Protein AF-A0A7S1GRY5-F1 (afdb_monomer_lite)

Structure (mmCIF, N/CA/C/O backbone):
data_AF-A0A7S1GRY5-F1
#
_entry.id   AF-A0A7S1GRY5-F1
#
loop_
_atom_site.group_PDB
_atom_site.id
_atom_site.type_symbol
_atom_site.label_atom_id
_atom_site.label_alt_id
_atom_site.label_comp_id
_atom_site.label_asym_id
_atom_site.label_entity_id
_atom_site.label_seq_id
_atom_site.pdbx_PDB_ins_code
_atom_site.Cartn_x
_atom_site.Cartn_y
_atom_site.Cartn_z
_atom_site.occupancy
_atom_site.B_iso_or_equiv
_atom_site.auth_seq_id
_atom_site.auth_comp_id
_atom_site.auth_asym_id
_atom_site.auth_atom_id
_atom_site.pdbx_PDB_model_num
ATOM 1 N N . SER A 1 1 ? 25.796 52.798 -13.031 1.00 42.84 1 SER A N 1
ATOM 2 C CA . SER A 1 1 ? 26.487 52.268 -14.222 1.00 42.84 1 SER A CA 1
ATOM 3 C C . SER A 1 1 ? 26.411 50.750 -14.213 1.00 42.84 1 SER A C 1
ATOM 5 O O . SER A 1 1 ? 27.292 50.101 -13.672 1.00 42.84 1 SER A O 1
ATOM 7 N N . CYS A 1 2 ? 25.329 50.179 -14.742 1.00 41.53 2 CYS A N 1
ATOM 8 C CA . CYS A 1 2 ? 25.109 48.732 -14.798 1.00 41.53 2 CYS A CA 1
ATOM 9 C C . CYS A 1 2 ? 24.820 48.379 -16.259 1.00 41.53 2 CYS A C 1
ATOM 11 O O . CYS A 1 2 ? 23.819 48.828 -16.813 1.00 41.53 2 CYS A O 1
ATOM 13 N N . HIS A 1 3 ? 25.750 47.671 -16.900 1.00 44.81 3 HIS A N 1
ATOM 14 C CA . HIS A 1 3 ? 25.631 47.238 -18.290 1.00 44.81 3 HIS A CA 1
ATOM 15 C C . HIS A 1 3 ? 24.662 46.054 -18.368 1.00 44.81 3 HIS A C 1
ATOM 17 O O . HIS A 1 3 ? 24.883 45.026 -17.731 1.00 44.81 3 HIS A O 1
ATOM 23 N N . SER A 1 4 ? 23.591 46.205 -19.146 1.00 46.09 4 SER A N 1
ATOM 24 C CA . SER A 1 4 ? 22.715 45.094 -19.528 1.00 46.09 4 SER A CA 1
ATOM 25 C C . SER A 1 4 ? 23.397 44.263 -20.622 1.00 46.09 4 SER A C 1
ATOM 27 O O . SER A 1 4 ? 23.946 44.855 -21.554 1.00 46.09 4 SER A O 1
ATOM 29 N N . PRO A 1 5 ? 23.384 42.920 -20.558 1.00 62.06 5 PRO A N 1
ATOM 30 C CA . PRO A 1 5 ? 23.915 42.102 -21.635 1.00 62.06 5 PRO A CA 1
ATOM 31 C C . PRO A 1 5 ? 22.929 42.087 -22.808 1.00 62.06 5 PRO A C 1
ATOM 33 O O . PRO A 1 5 ? 21.738 41.819 -22.647 1.00 62.06 5 PRO A O 1
ATOM 36 N N . ASN A 1 6 ? 23.454 42.383 -23.995 1.00 50.81 6 ASN A N 1
ATOM 37 C CA . ASN A 1 6 ? 22.739 42.331 -25.263 1.00 50.81 6 ASN A CA 1
ATOM 38 C C . ASN A 1 6 ? 22.128 40.939 -25.487 1.00 50.81 6 ASN A C 1
ATOM 40 O O . ASN A 1 6 ? 22.844 39.950 -25.657 1.00 50.81 6 ASN A O 1
ATOM 44 N N . PHE A 1 7 ? 20.797 40.877 -25.532 1.00 47.28 7 PHE A N 1
ATOM 45 C CA . PHE A 1 7 ? 20.062 39.738 -26.068 1.00 47.28 7 PHE A CA 1
ATOM 46 C C . PHE A 1 7 ? 20.340 39.655 -27.574 1.00 47.28 7 PHE A C 1
ATOM 48 O O . PHE A 1 7 ? 19.809 40.432 -28.365 1.00 47.28 7 PHE A O 1
ATOM 55 N N . PHE A 1 8 ? 21.200 38.717 -27.968 1.00 51.50 8 PHE A N 1
ATOM 56 C CA . PHE A 1 8 ? 21.401 38.351 -29.366 1.00 51.50 8 PHE A CA 1
ATOM 57 C C . PHE A 1 8 ? 20.095 37.768 -29.920 1.00 51.50 8 PHE A C 1
ATOM 59 O O . PHE A 1 8 ? 19.702 36.645 -29.600 1.00 51.50 8 PHE A O 1
ATOM 66 N N . VAL A 1 9 ? 19.419 38.546 -30.761 1.00 50.69 9 VAL A N 1
ATOM 67 C CA . VAL A 1 9 ? 18.293 38.094 -31.576 1.00 50.69 9 VAL A CA 1
ATOM 68 C C . VAL A 1 9 ? 18.854 37.174 -32.663 1.00 50.69 9 VAL A C 1
ATOM 70 O O . VAL A 1 9 ? 19.233 37.622 -33.740 1.00 50.69 9 VAL A O 1
ATOM 73 N N . PHE A 1 10 ? 18.921 35.868 -32.388 1.00 47.72 10 PHE A N 1
ATOM 74 C CA . PHE A 1 10 ? 19.104 34.837 -33.418 1.00 47.72 10 PHE A CA 1
ATOM 75 C C . PHE A 1 10 ? 17.790 34.669 -34.194 1.00 47.72 10 PHE A C 1
ATOM 77 O O . PHE A 1 10 ? 17.052 33.695 -34.054 1.00 47.72 10 PHE A O 1
ATOM 84 N N . GLY A 1 11 ? 17.461 35.694 -34.977 1.00 51.28 11 GLY A N 1
ATOM 85 C CA . GLY A 1 11 ? 16.330 35.703 -35.885 1.00 51.28 11 GLY A CA 1
ATOM 86 C C . GLY A 1 11 ? 16.705 35.103 -37.237 1.00 51.28 11 GLY A C 1
ATOM 87 O O . GLY A 1 11 ? 17.528 35.648 -37.960 1.00 51.28 11 GLY A O 1
ATOM 88 N N . SER A 1 12 ? 15.991 34.040 -37.604 1.00 57.03 12 SER A N 1
ATOM 89 C CA . SER A 1 12 ? 15.532 33.815 -38.980 1.00 57.03 12 SER A CA 1
ATOM 90 C C . SER A 1 12 ? 16.556 33.381 -40.042 1.00 57.03 12 SER A C 1
ATOM 92 O O . SER A 1 12 ? 16.646 33.989 -41.103 1.00 57.03 12 SER A O 1
ATOM 94 N N . TRP A 1 13 ? 17.259 32.263 -39.821 1.00 50.59 13 TRP A N 1
ATOM 95 C CA . TRP A 1 13 ? 17.987 31.563 -40.900 1.00 50.59 13 TRP A CA 1
ATOM 96 C C . TRP A 1 13 ? 17.771 30.040 -40.911 1.00 50.59 13 TRP A C 1
ATOM 98 O O . TRP A 1 13 ? 18.677 29.248 -41.152 1.00 50.59 13 TRP A O 1
ATOM 108 N N . LEU A 1 14 ? 16.534 29.601 -40.668 1.00 54.75 14 LEU A N 1
ATOM 109 C CA . LEU A 1 14 ? 16.103 28.249 -41.026 1.00 54.75 14 LEU A CA 1
ATOM 110 C C . LEU A 1 14 ? 15.054 28.365 -42.127 1.00 54.75 14 LEU A C 1
ATOM 112 O O . LEU A 1 14 ? 13.870 28.559 -41.865 1.00 54.75 14 LEU A O 1
ATOM 116 N N . SER A 1 15 ? 15.512 28.261 -43.375 1.00 62.50 15 SER A N 1
ATOM 117 C CA . SER A 1 15 ? 14.637 28.072 -44.529 1.00 62.50 15 SER A CA 1
ATOM 118 C C . SER A 1 15 ? 13.692 26.886 -44.274 1.00 62.50 15 SER A C 1
ATOM 120 O O . SER A 1 15 ? 14.073 25.889 -43.650 1.00 62.50 15 SER A O 1
ATOM 122 N N . GLY A 1 16 ? 12.445 26.969 -44.754 1.00 62.16 16 GLY A N 1
ATOM 123 C CA . GLY A 1 16 ? 11.404 25.956 -44.504 1.00 62.16 16 GLY A CA 1
ATOM 124 C C . GLY A 1 16 ? 11.794 24.520 -44.894 1.00 62.16 16 GLY A C 1
ATOM 125 O O . GLY A 1 16 ? 11.216 23.557 -44.388 1.00 62.16 16 GLY A O 1
ATOM 126 N N . HIS A 1 17 ? 12.828 24.359 -45.724 1.00 68.62 17 HIS A N 1
ATOM 127 C CA . HIS A 1 17 ? 13.381 23.065 -46.107 1.00 68.62 17 HIS A CA 1
ATOM 128 C C . HIS A 1 17 ? 14.010 22.303 -44.923 1.00 68.62 17 HIS A C 1
ATOM 130 O O . HIS A 1 17 ? 13.831 21.089 -44.809 1.00 68.62 17 HIS A O 1
ATOM 136 N N . ASN A 1 18 ? 14.663 23.001 -43.987 1.00 71.38 18 ASN A N 1
ATOM 137 C CA . ASN A 1 18 ? 15.261 22.376 -42.800 1.00 71.38 18 ASN A CA 1
ATOM 138 C C . ASN A 1 18 ? 14.203 21.912 -41.788 1.00 71.38 18 ASN A C 1
ATOM 140 O O . ASN A 1 18 ? 14.387 20.901 -41.108 1.00 71.38 18 ASN A O 1
ATOM 144 N N . LEU A 1 19 ? 13.049 22.586 -41.735 1.00 76.25 19 LEU A N 1
ATOM 145 C CA . LEU A 1 19 ? 11.955 22.208 -40.839 1.00 76.25 19 LEU A CA 1
ATOM 146 C C . LEU A 1 19 ? 11.313 20.872 -41.244 1.00 76.25 19 LEU A C 1
ATOM 148 O O . LEU A 1 19 ? 10.966 20.059 -40.387 1.00 76.25 19 LEU A O 1
ATOM 152 N N . ASN A 1 20 ? 11.184 20.618 -42.549 1.00 77.06 20 ASN A N 1
ATOM 153 C CA . ASN A 1 20 ? 10.639 19.361 -43.065 1.00 77.06 20 ASN A CA 1
ATOM 154 C C . ASN A 1 20 ? 11.579 18.176 -42.810 1.00 77.06 20 ASN A C 1
ATOM 156 O O . ASN A 1 20 ? 11.107 17.083 -42.491 1.00 77.06 20 ASN A O 1
ATOM 160 N N . ILE A 1 21 ? 12.895 18.393 -42.892 1.00 79.81 21 ILE A N 1
ATOM 161 C CA . ILE A 1 21 ? 13.902 17.373 -42.567 1.00 79.81 21 ILE A CA 1
ATOM 162 C C . ILE A 1 21 ? 13.831 17.021 -41.076 1.00 79.81 21 ILE A C 1
ATOM 164 O O . ILE A 1 21 ? 13.734 15.844 -40.731 1.00 79.81 21 ILE A O 1
ATOM 168 N N . LEU A 1 22 ? 13.768 18.025 -40.194 1.00 75.94 22 LEU A N 1
ATOM 169 C CA . LEU A 1 22 ? 13.628 17.804 -38.751 1.00 75.94 22 LEU A CA 1
ATOM 170 C C . LEU A 1 22 ? 12.316 17.091 -38.395 1.00 75.94 22 LEU A C 1
ATOM 172 O O . LEU A 1 22 ? 12.331 16.140 -37.617 1.00 75.94 22 LEU A O 1
ATOM 176 N N . ARG A 1 23 ? 11.185 17.475 -39.003 1.00 76.88 23 ARG A N 1
ATOM 177 C CA . ARG A 1 23 ? 9.895 16.788 -38.796 1.00 76.88 23 ARG A CA 1
ATOM 178 C C . ARG A 1 23 ? 9.944 15.320 -39.218 1.00 76.88 23 ARG A C 1
ATOM 180 O O . ARG A 1 23 ? 9.439 14.465 -38.491 1.00 76.88 23 ARG A O 1
ATOM 187 N N . LYS A 1 24 ? 10.575 15.013 -40.357 1.00 85.12 24 LYS A N 1
ATOM 188 C CA . LYS A 1 24 ? 10.773 13.626 -40.805 1.00 85.12 24 LYS A CA 1
ATOM 189 C C . LYS A 1 24 ? 11.660 12.852 -39.829 1.00 85.12 24 LYS A C 1
ATOM 191 O O . LYS A 1 24 ? 11.271 11.764 -39.417 1.00 85.12 24 LYS A O 1
ATOM 196 N N . ALA A 1 25 ? 12.786 13.420 -39.397 1.00 83.81 25 ALA A N 1
ATOM 197 C CA . ALA A 1 25 ? 13.690 12.776 -38.442 1.00 83.81 25 ALA A CA 1
ATOM 198 C C . ALA A 1 25 ? 13.000 12.467 -37.100 1.00 83.81 25 ALA A C 1
ATOM 200 O O . ALA A 1 25 ? 13.088 11.345 -36.604 1.00 83.81 25 ALA A O 1
ATOM 201 N N . VAL A 1 26 ? 12.234 13.418 -36.556 1.00 82.75 26 VAL A N 1
ATOM 202 C CA . VAL A 1 26 ? 11.445 13.218 -35.328 1.00 82.75 26 VAL A CA 1
ATOM 203 C C . VAL A 1 26 ? 10.383 12.130 -35.522 1.00 82.75 26 VAL A C 1
ATOM 205 O O . VAL A 1 26 ? 10.218 11.276 -34.653 1.00 82.75 26 VAL A O 1
ATOM 208 N N . SER A 1 27 ? 9.702 12.098 -36.673 1.00 85.50 27 SER A N 1
ATOM 209 C CA . SER A 1 27 ? 8.733 11.040 -36.991 1.00 85.50 27 SER A CA 1
ATOM 210 C C . SER A 1 27 ? 9.385 9.655 -37.067 1.00 85.50 27 SER A C 1
ATOM 212 O O . SER A 1 27 ? 8.840 8.691 -36.530 1.00 85.50 27 SER A O 1
ATOM 214 N N . HIS A 1 28 ? 10.563 9.546 -37.686 1.00 86.50 28 HIS A N 1
ATOM 215 C CA . HIS A 1 28 ? 11.311 8.289 -37.759 1.00 86.50 28 HIS A CA 1
ATOM 216 C C . HIS A 1 28 ? 11.776 7.815 -36.380 1.00 86.50 28 HIS A C 1
ATOM 218 O O . HIS A 1 28 ? 11.589 6.643 -36.059 1.00 86.50 28 HIS A O 1
ATOM 224 N N . LEU A 1 29 ? 12.296 8.717 -35.543 1.00 82.38 29 LEU A N 1
ATOM 225 C CA . LEU A 1 29 ? 12.679 8.397 -34.164 1.00 82.3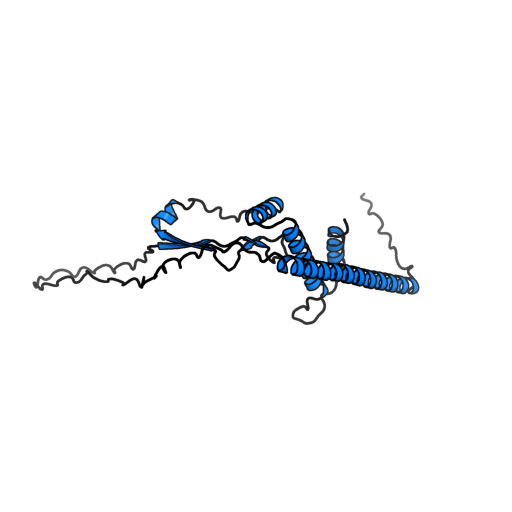8 29 LEU A CA 1
ATOM 226 C C . LEU A 1 29 ? 11.480 7.925 -33.334 1.00 82.38 29 LEU A C 1
ATOM 228 O O . LEU A 1 29 ? 11.593 6.951 -32.595 1.00 82.38 29 LEU A O 1
ATOM 232 N N . HIS A 1 30 ? 10.316 8.557 -33.500 1.00 82.19 30 HIS A N 1
ATOM 233 C CA . HIS A 1 30 ? 9.090 8.144 -32.819 1.00 82.19 30 HIS A CA 1
ATOM 234 C C . HIS A 1 30 ? 8.592 6.765 -33.286 1.00 82.19 30 HIS A C 1
ATOM 236 O O . HIS A 1 30 ? 8.189 5.936 -32.475 1.00 82.19 30 HIS A O 1
ATOM 242 N N . LYS A 1 31 ? 8.658 6.473 -34.591 1.00 85.44 31 LYS A N 1
ATOM 243 C CA . LYS A 1 31 ? 8.318 5.139 -35.118 1.00 85.44 31 LYS A CA 1
ATOM 244 C C . LYS A 1 31 ? 9.280 4.065 -34.605 1.00 85.44 31 LYS A C 1
ATOM 246 O O . LYS A 1 31 ? 8.830 2.986 -34.228 1.00 85.44 31 LYS A O 1
ATOM 251 N N . ALA A 1 32 ? 10.578 4.366 -34.562 1.00 84.12 32 ALA A N 1
ATOM 252 C CA . ALA A 1 32 ? 11.594 3.451 -34.053 1.00 84.12 32 ALA A CA 1
ATOM 253 C C . ALA A 1 32 ? 11.405 3.160 -32.555 1.00 84.12 32 ALA A C 1
ATOM 255 O O . ALA A 1 32 ? 11.456 2.000 -32.152 1.00 84.12 32 ALA A O 1
ATOM 256 N N . SER A 1 33 ? 11.107 4.176 -31.737 1.00 82.19 33 SER A N 1
ATOM 257 C CA . SER A 1 33 ? 10.863 3.964 -30.306 1.00 82.19 33 SER A CA 1
ATOM 258 C C . SER A 1 33 ? 9.615 3.117 -30.046 1.00 82.19 33 SER A C 1
ATOM 260 O O . SER A 1 33 ? 9.653 2.231 -29.197 1.00 82.19 33 SER A O 1
ATOM 262 N N . ILE A 1 34 ? 8.535 3.307 -30.815 1.00 78.00 34 ILE A N 1
ATOM 263 C CA . ILE A 1 34 ? 7.338 2.456 -30.725 1.00 78.00 34 ILE A CA 1
ATOM 264 C C . ILE A 1 34 ? 7.664 0.996 -31.065 1.00 78.00 34 ILE A C 1
ATOM 266 O O . ILE A 1 34 ? 7.162 0.097 -30.390 1.00 78.00 34 ILE A O 1
ATOM 270 N N . LEU A 1 35 ? 8.484 0.738 -32.090 1.00 83.12 35 LEU A N 1
ATOM 271 C CA . LEU A 1 35 ? 8.880 -0.627 -32.458 1.00 83.12 35 LEU A CA 1
ATOM 272 C C . LEU A 1 35 ? 9.703 -1.297 -31.355 1.00 83.12 35 LEU A C 1
ATOM 274 O O . LEU A 1 35 ? 9.378 -2.419 -30.977 1.00 83.12 35 LEU A O 1
ATOM 278 N N . LEU A 1 36 ? 10.671 -0.587 -30.771 1.00 81.94 36 LEU A N 1
ATOM 279 C CA . LEU A 1 36 ? 11.460 -1.099 -29.645 1.00 81.94 36 LEU A CA 1
ATOM 280 C C . LEU A 1 36 ? 10.588 -1.404 -28.420 1.00 81.94 36 LEU A C 1
ATOM 282 O O . LEU A 1 36 ? 10.766 -2.431 -27.771 1.00 81.94 36 LEU A O 1
ATOM 286 N N . ILE A 1 37 ? 9.601 -0.552 -28.124 1.00 76.31 37 ILE A N 1
ATOM 287 C CA . ILE A 1 37 ? 8.646 -0.804 -27.036 1.00 76.31 37 ILE A CA 1
ATOM 288 C C . ILE A 1 37 ? 7.789 -2.040 -27.346 1.00 76.31 37 ILE A C 1
ATOM 290 O O . ILE A 1 37 ? 7.578 -2.871 -26.466 1.00 76.31 37 ILE A O 1
ATOM 294 N N . LYS A 1 38 ? 7.312 -2.202 -28.588 1.00 75.81 38 LYS A N 1
ATOM 295 C CA . LYS A 1 38 ? 6.543 -3.389 -28.999 1.00 75.81 38 LYS A CA 1
ATOM 296 C C . LYS A 1 38 ? 7.363 -4.672 -28.899 1.00 75.81 38 LYS A C 1
ATOM 298 O O . LYS A 1 38 ? 6.837 -5.670 -28.418 1.00 75.81 38 LYS A O 1
ATOM 303 N N . GLU A 1 39 ? 8.627 -4.645 -29.307 1.00 83.50 39 GLU A N 1
ATOM 304 C CA . GLU A 1 39 ? 9.536 -5.787 -29.206 1.00 83.50 39 GLU A CA 1
ATOM 305 C C . GLU A 1 39 ? 9.821 -6.144 -27.741 1.00 83.50 39 GLU A C 1
ATOM 307 O O . GLU A 1 39 ? 9.665 -7.299 -27.343 1.00 83.50 39 GLU A O 1
ATOM 312 N N . ALA A 1 40 ? 10.095 -5.143 -26.897 1.00 72.38 40 ALA A N 1
ATOM 313 C CA . ALA A 1 40 ? 10.272 -5.337 -25.460 1.00 72.38 40 ALA A CA 1
ATOM 314 C C . ALA A 1 40 ? 9.015 -5.921 -24.785 1.00 72.38 40 ALA A C 1
ATOM 316 O O . ALA A 1 40 ? 9.121 -6.802 -23.930 1.00 72.38 40 ALA A O 1
ATOM 317 N N . MET A 1 41 ? 7.815 -5.482 -25.184 1.00 74.56 41 MET A N 1
ATOM 318 C CA . MET A 1 41 ? 6.553 -6.045 -24.684 1.00 74.56 41 MET A CA 1
ATOM 319 C C . MET A 1 41 ? 6.291 -7.465 -25.211 1.00 74.56 41 MET A C 1
ATOM 321 O O . MET A 1 41 ? 5.828 -8.318 -24.454 1.00 74.56 41 MET A O 1
ATOM 325 N N . GLY A 1 42 ? 6.614 -7.747 -26.477 1.00 76.56 42 GLY A N 1
ATOM 326 C CA . GLY A 1 42 ? 6.521 -9.090 -27.058 1.00 76.56 42 GLY A CA 1
ATOM 327 C C . GLY A 1 42 ? 7.427 -10.094 -26.340 1.00 76.56 42 GLY A C 1
ATOM 328 O O . GLY A 1 42 ? 6.999 -11.209 -26.035 1.00 76.56 42 GLY A O 1
ATOM 329 N N . TYR A 1 43 ? 8.633 -9.660 -25.968 1.00 66.00 43 TYR A N 1
ATOM 330 C CA . TYR A 1 43 ? 9.574 -10.456 -25.182 1.00 66.00 43 TYR A CA 1
ATOM 331 C C . TYR A 1 43 ? 9.020 -10.803 -23.790 1.00 66.00 43 TYR A C 1
ATOM 333 O O . TYR A 1 43 ? 9.133 -11.942 -23.338 1.00 66.00 43 TYR A O 1
ATOM 341 N N . GLN A 1 44 ? 8.337 -9.863 -23.122 1.00 64.31 44 GLN A N 1
ATOM 342 C CA . GLN A 1 44 ? 7.673 -10.140 -21.840 1.00 64.31 44 GLN A CA 1
ATOM 343 C C . GLN A 1 44 ? 6.542 -11.170 -21.988 1.00 64.31 44 GLN A C 1
ATOM 345 O O . GLN A 1 44 ? 6.404 -12.056 -21.145 1.00 64.31 44 GLN A O 1
ATOM 350 N N . HIS A 1 45 ? 5.762 -11.112 -23.073 1.00 70.19 45 HIS A N 1
ATOM 351 C CA . HIS A 1 45 ? 4.675 -12.069 -23.304 1.00 70.19 45 HIS A CA 1
ATOM 352 C C . HIS A 1 45 ? 5.183 -13.512 -23.484 1.00 70.19 45 HIS A C 1
ATOM 354 O O . HIS A 1 45 ? 4.562 -14.443 -22.971 1.00 70.19 45 HIS A O 1
ATOM 360 N N . GLN A 1 46 ? 6.330 -13.711 -24.145 1.00 67.00 46 GLN A N 1
ATOM 361 C CA . GLN A 1 46 ? 6.962 -15.035 -24.252 1.00 67.00 46 GLN A CA 1
ATOM 362 C C . GLN A 1 46 ? 7.479 -15.551 -22.900 1.00 67.00 46 GLN A C 1
ATOM 364 O O . GLN A 1 46 ? 7.262 -16.714 -22.571 1.00 67.00 46 GLN A O 1
ATOM 369 N N . GLN A 1 47 ? 8.080 -14.690 -22.074 1.00 64.94 47 GLN A N 1
ATOM 370 C CA . GLN A 1 47 ? 8.555 -15.081 -20.738 1.00 64.94 47 GLN A CA 1
ATOM 371 C C . GLN A 1 47 ? 7.405 -15.524 -19.817 1.00 64.94 47 GLN A C 1
ATOM 373 O O . GLN A 1 47 ? 7.539 -16.502 -19.084 1.00 64.94 47 GLN A O 1
ATOM 378 N N . HIS A 1 48 ? 6.246 -14.859 -19.886 1.00 60.69 48 HIS A N 1
ATOM 379 C CA . HIS A 1 48 ? 5.064 -15.255 -19.113 1.00 60.69 48 HIS A CA 1
ATOM 380 C C . HIS A 1 48 ? 4.456 -16.589 -19.573 1.00 60.69 48 HIS A C 1
ATOM 382 O O . HIS A 1 48 ? 3.995 -17.349 -18.723 1.00 60.69 48 HIS A O 1
ATOM 388 N N . LYS A 1 49 ? 4.490 -16.905 -20.877 1.00 68.38 49 LYS A N 1
ATOM 389 C CA . LYS A 1 49 ? 4.069 -18.226 -21.381 1.00 68.38 49 LYS A CA 1
ATOM 390 C C . LYS A 1 49 ? 4.969 -19.342 -20.854 1.00 68.38 49 LYS A C 1
ATOM 392 O O . LYS A 1 49 ? 4.462 -20.305 -20.290 1.00 68.38 49 LYS A O 1
ATOM 397 N N . ASN A 1 50 ? 6.285 -19.148 -20.913 1.00 67.19 50 ASN A N 1
ATOM 398 C CA . ASN A 1 50 ? 7.247 -20.136 -20.419 1.00 67.19 50 ASN A CA 1
ATOM 399 C C . ASN A 1 50 ? 7.143 -20.327 -18.892 1.00 67.19 50 ASN A C 1
ATOM 401 O O . ASN A 1 50 ? 7.276 -21.440 -18.382 1.00 67.19 50 ASN A O 1
ATOM 405 N N . PHE A 1 51 ? 6.857 -19.256 -18.141 1.00 59.97 51 PHE A N 1
ATOM 406 C CA . PHE A 1 51 ? 6.634 -19.347 -16.696 1.00 59.97 51 PHE A CA 1
ATOM 407 C C . PHE A 1 51 ? 5.332 -20.086 -16.344 1.00 59.97 51 PHE A C 1
ATOM 409 O O . PHE A 1 51 ? 5.327 -20.909 -15.429 1.00 59.97 51 PHE A O 1
ATOM 416 N N . ALA A 1 52 ? 4.243 -19.840 -17.081 1.00 58.75 52 ALA A N 1
ATOM 417 C CA . ALA A 1 52 ? 2.979 -20.553 -16.887 1.00 58.75 52 ALA A CA 1
ATOM 418 C C . ALA A 1 52 ? 3.102 -22.055 -17.208 1.00 58.75 52 ALA A C 1
ATOM 420 O O . ALA A 1 52 ? 2.543 -22.883 -16.493 1.00 58.75 52 ALA A O 1
ATOM 421 N N . GLU A 1 53 ? 3.886 -22.424 -18.224 1.00 67.31 53 GLU A N 1
ATOM 422 C CA . GLU A 1 53 ? 4.177 -23.830 -18.540 1.00 67.31 53 GLU A CA 1
ATOM 423 C C . GLU A 1 53 ? 5.031 -24.509 -17.458 1.00 67.31 53 GLU A C 1
ATOM 425 O O . GLU A 1 53 ? 4.797 -25.670 -17.126 1.00 67.31 53 GLU A O 1
ATOM 430 N N . THR A 1 54 ? 5.952 -23.773 -16.828 1.00 60.97 54 THR A N 1
ATOM 431 C CA . THR A 1 54 ? 6.792 -24.305 -15.739 1.00 60.97 54 THR A CA 1
ATOM 432 C C . THR A 1 54 ? 5.996 -24.531 -14.443 1.00 60.97 54 THR A C 1
ATOM 434 O O . THR A 1 54 ? 6.279 -25.464 -13.693 1.00 60.97 54 THR A O 1
ATOM 437 N N . GLN A 1 55 ? 4.963 -23.723 -14.179 1.00 57.12 55 GLN A N 1
ATOM 438 C CA . GLN A 1 55 ? 4.066 -23.905 -13.024 1.00 57.12 55 GLN A CA 1
ATOM 439 C C . GLN A 1 55 ? 3.082 -25.076 -13.203 1.00 57.12 55 GLN A C 1
ATOM 441 O O . GLN A 1 55 ? 2.614 -25.632 -12.215 1.00 57.12 55 GLN A O 1
ATOM 446 N N . ASN A 1 56 ? 2.817 -25.508 -14.440 1.00 55.34 56 ASN A N 1
ATOM 447 C CA . ASN A 1 56 ? 1.976 -26.680 -14.713 1.00 55.34 56 ASN A CA 1
ATOM 448 C C . ASN A 1 56 ? 2.706 -28.026 -14.551 1.00 55.34 56 ASN A C 1
ATOM 450 O O . ASN A 1 56 ? 2.054 -29.065 -14.566 1.00 55.34 56 ASN A O 1
ATOM 454 N N . GLN A 1 57 ? 4.034 -28.040 -14.380 1.00 54.75 57 GLN A N 1
ATOM 455 C CA . GLN A 1 57 ? 4.798 -29.278 -14.147 1.00 54.75 57 GLN A CA 1
ATOM 456 C C . GLN A 1 57 ? 5.178 -29.508 -12.676 1.00 54.75 57 GLN A C 1
ATOM 458 O O . GLN A 1 57 ? 5.686 -30.572 -12.334 1.00 54.75 57 GLN A O 1
ATOM 463 N N . SER A 1 58 ? 4.909 -28.548 -11.788 1.00 51.62 58 SER A N 1
ATOM 464 C CA . SER A 1 58 ? 5.228 -28.627 -10.355 1.00 51.62 58 SER A CA 1
ATOM 465 C C . SER A 1 58 ? 4.009 -28.875 -9.453 1.00 51.62 58 SER A C 1
ATOM 467 O O . SER A 1 58 ? 4.118 -28.788 -8.232 1.00 51.62 58 SER A O 1
ATOM 469 N N . SER A 1 59 ? 2.865 -29.283 -10.017 1.00 45.38 59 SER A N 1
ATOM 470 C CA . SER A 1 59 ? 1.659 -29.679 -9.269 1.00 45.38 59 SER A CA 1
ATOM 471 C C . SER A 1 59 ? 1.743 -31.097 -8.669 1.00 45.38 59 SER A C 1
ATOM 473 O O . SER A 1 59 ? 0.810 -31.891 -8.783 1.00 45.38 59 SER A O 1
ATOM 475 N N . LEU A 1 60 ? 2.860 -31.426 -8.019 1.00 50.91 60 LEU A N 1
ATOM 476 C CA . LEU A 1 60 ? 2.882 -32.406 -6.933 1.00 50.91 60 LEU A CA 1
ATOM 477 C C . LEU A 1 60 ? 2.887 -31.603 -5.634 1.00 50.91 60 LEU A C 1
ATOM 479 O O . LEU A 1 60 ? 3.917 -31.436 -4.984 1.00 50.91 60 LEU A O 1
ATOM 483 N N . THR A 1 61 ? 1.733 -31.036 -5.292 1.00 49.81 61 THR A N 1
ATOM 484 C CA . THR A 1 61 ? 1.523 -30.471 -3.963 1.00 49.81 61 THR A CA 1
ATOM 485 C C . THR A 1 61 ? 1.538 -31.624 -2.952 1.00 49.81 61 THR A C 1
ATOM 487 O O . THR A 1 61 ? 0.822 -32.614 -3.132 1.00 49.81 61 THR A O 1
ATOM 490 N N . PRO A 1 62 ? 2.346 -31.552 -1.879 1.00 50.03 62 PRO A N 1
ATOM 491 C CA . PRO A 1 62 ? 2.102 -32.363 -0.696 1.00 50.03 62 PRO A CA 1
ATOM 492 C C . PRO A 1 62 ? 0.663 -32.099 -0.256 1.00 50.03 62 PRO A C 1
ATOM 494 O O . PRO A 1 62 ? 0.271 -30.936 -0.167 1.00 50.03 62 PRO A O 1
ATOM 497 N N . LYS A 1 63 ? -0.120 -33.164 -0.038 1.00 48.66 63 LYS A N 1
ATOM 498 C CA . LYS A 1 63 ? -1.469 -33.082 0.535 1.00 48.66 63 LYS A CA 1
ATOM 499 C C . LYS A 1 63 ? -1.437 -32.122 1.722 1.00 48.66 63 LYS A C 1
ATOM 501 O O . LYS A 1 63 ? -0.820 -32.422 2.743 1.00 48.66 63 LYS A O 1
ATOM 506 N N . GLU A 1 64 ? -2.063 -30.968 1.538 1.00 53.62 64 GLU A N 1
ATOM 507 C CA . GLU A 1 64 ? -2.361 -30.023 2.600 1.00 53.62 64 GLU A CA 1
ATOM 508 C C . GLU A 1 64 ? -3.150 -30.801 3.664 1.00 53.62 64 GLU A C 1
ATOM 510 O O . GLU A 1 64 ? -4.126 -31.470 3.304 1.00 53.62 64 GLU A O 1
ATOM 515 N N . PRO A 1 65 ? -2.692 -30.852 4.928 1.00 63.81 65 PRO A N 1
ATOM 516 C CA . PRO A 1 65 ? -3.470 -31.479 5.978 1.00 63.81 65 PRO A CA 1
ATOM 517 C C . PRO A 1 65 ? -4.800 -30.740 6.040 1.00 63.81 65 PRO A C 1
ATOM 519 O O . PRO A 1 65 ? -4.831 -29.525 6.218 1.00 63.81 65 PRO A O 1
ATOM 522 N N . GLU A 1 66 ? -5.865 -31.498 5.811 1.00 62.75 66 GLU A N 1
ATOM 523 C CA . GLU A 1 66 ? -7.259 -31.094 5.880 1.00 62.75 66 GLU A CA 1
ATOM 524 C C . GLU A 1 66 ? -7.472 -30.386 7.226 1.00 62.75 66 GLU A C 1
ATOM 526 O O . GLU A 1 66 ? -7.575 -31.017 8.278 1.00 62.75 66 GLU A O 1
ATOM 531 N N . LEU A 1 67 ? -7.393 -29.053 7.212 1.00 62.50 67 LEU A N 1
ATOM 532 C CA . LEU A 1 67 ? -7.725 -28.241 8.367 1.00 62.50 67 LEU A CA 1
ATOM 533 C C . LEU A 1 67 ? -9.236 -28.345 8.507 1.00 62.50 67 LEU A C 1
ATOM 535 O O . LEU A 1 67 ? -9.985 -27.788 7.702 1.00 62.50 67 LEU A O 1
ATOM 539 N N . GLU A 1 68 ? -9.642 -29.122 9.509 1.00 72.94 68 GLU A N 1
ATOM 540 C CA . GLU A 1 68 ? -10.996 -29.169 10.042 1.00 72.94 68 GLU A CA 1
ATOM 541 C C . GLU A 1 68 ? -11.606 -27.760 10.013 1.00 72.94 68 GLU A C 1
ATOM 543 O O . GLU A 1 68 ? -10.936 -26.804 10.425 1.00 72.94 68 GLU A O 1
ATOM 548 N N . PRO A 1 69 ? -12.839 -27.602 9.499 1.00 62.03 69 PRO A N 1
ATOM 549 C CA . PRO A 1 69 ? -13.485 -26.305 9.422 1.00 62.03 69 PRO A CA 1
ATOM 550 C C . PRO A 1 69 ? -13.498 -25.695 10.818 1.00 62.03 69 PRO A C 1
ATOM 552 O O . PRO A 1 69 ? -14.137 -26.229 11.728 1.00 62.03 69 PRO A O 1
ATOM 555 N N . ASP A 1 70 ? -12.765 -24.587 10.961 1.00 53.69 70 ASP A N 1
ATOM 556 C CA . ASP A 1 70 ? -12.743 -23.762 12.162 1.00 53.69 70 ASP A CA 1
ATOM 557 C C . ASP A 1 70 ? -14.199 -23.622 12.617 1.00 53.69 70 ASP A C 1
ATOM 559 O O . ASP A 1 70 ? -15.038 -23.209 11.797 1.00 53.69 70 ASP A O 1
ATOM 563 N N . PRO A 1 7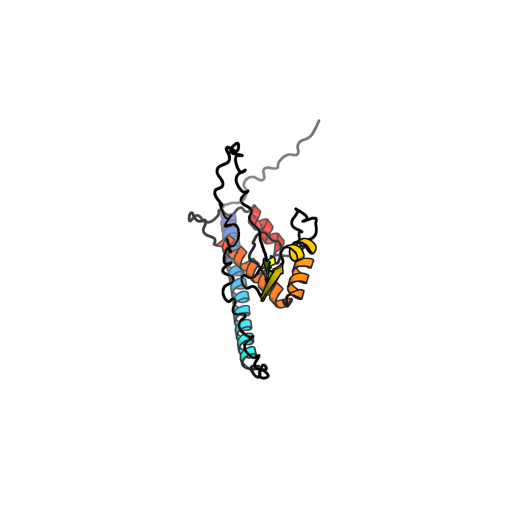1 ? -14.546 -24.056 13.845 1.00 56.56 71 PRO A N 1
ATOM 564 C CA . PRO A 1 71 ? -15.924 -24.077 14.283 1.00 56.56 71 PRO A CA 1
ATOM 565 C C . PRO A 1 71 ? -16.418 -22.662 14.106 1.00 56.56 71 PRO A C 1
ATOM 567 O O . PRO A 1 71 ? -15.871 -21.740 14.717 1.00 56.56 71 PRO A O 1
ATOM 570 N N . ALA A 1 72 ? -17.390 -22.510 13.201 1.00 46.75 72 ALA A N 1
ATOM 571 C CA . ALA A 1 72 ? -18.028 -21.252 12.905 1.00 46.75 72 ALA A CA 1
ATOM 572 C C . ALA A 1 72 ? -18.138 -20.505 14.228 1.00 46.75 72 ALA A C 1
ATOM 574 O O . ALA A 1 72 ? -18.797 -20.985 15.156 1.00 46.75 72 ALA A O 1
ATOM 575 N N . ILE A 1 73 ? -17.440 -19.372 14.345 1.00 50.56 73 ILE A N 1
ATOM 576 C CA . ILE A 1 73 ? -17.799 -18.382 15.343 1.00 50.56 73 ILE A CA 1
ATOM 577 C C . ILE A 1 73 ? -19.190 -17.978 14.888 1.00 50.56 73 ILE A C 1
ATOM 579 O O . ILE A 1 73 ? -19.383 -17.120 14.029 1.00 50.56 73 ILE A O 1
ATOM 583 N N . VAL A 1 74 ? -20.161 -18.735 15.391 1.00 50.72 74 VAL A N 1
ATOM 584 C CA . VAL A 1 74 ? -21.564 -18.432 15.379 1.00 50.72 74 VAL A CA 1
ATOM 585 C C . VAL A 1 74 ? -21.583 -17.123 16.140 1.00 50.72 74 VAL A C 1
ATOM 587 O O . VAL A 1 74 ? -21.605 -17.098 17.369 1.00 50.72 74 VAL A O 1
ATOM 590 N N . VAL A 1 75 ? -21.507 -16.018 15.399 1.00 51.88 75 VAL A N 1
ATOM 591 C CA . VAL A 1 75 ? -21.909 -14.697 15.865 1.00 51.88 75 VAL A CA 1
ATOM 592 C C . VAL A 1 75 ? -23.425 -14.797 16.022 1.00 51.88 75 VAL A C 1
ATOM 594 O O . VAL A 1 75 ? -24.195 -14.249 15.241 1.00 51.88 75 VAL A O 1
ATOM 597 N N . LYS A 1 76 ? -23.847 -15.634 16.976 1.00 46.78 76 LYS A N 1
ATOM 598 C CA . LYS A 1 76 ? -25.215 -15.814 17.413 1.00 46.78 76 LYS A CA 1
ATOM 599 C C . LYS A 1 76 ? -25.512 -14.513 18.108 1.00 46.78 76 LYS A C 1
ATOM 601 O O . LYS A 1 76 ? -25.058 -14.286 19.225 1.00 46.78 76 LYS A O 1
ATOM 606 N N . ASP A 1 77 ? -26.163 -13.637 17.365 1.00 48.28 77 ASP A N 1
ATOM 607 C CA . ASP A 1 77 ? -27.050 -12.647 17.928 1.00 48.28 77 ASP A CA 1
ATOM 608 C C . ASP A 1 77 ? -26.430 -11.880 19.100 1.00 48.28 77 ASP A C 1
ATOM 610 O O . ASP A 1 77 ? -26.979 -11.810 20.193 1.00 48.28 77 ASP A O 1
ATOM 614 N N . MET A 1 78 ? -25.325 -11.180 18.830 1.00 47.62 78 MET A N 1
ATOM 615 C CA . MET A 1 78 ? -25.047 -9.913 19.517 1.00 47.62 78 MET A CA 1
ATOM 616 C C . MET A 1 78 ? -25.961 -8.810 18.952 1.00 47.62 78 MET A C 1
ATOM 618 O O . MET A 1 78 ? -25.549 -7.684 18.685 1.00 47.62 78 MET A O 1
ATOM 622 N N . LEU A 1 79 ? -27.247 -9.131 18.783 1.00 46.09 79 LEU A N 1
ATOM 623 C CA . LEU A 1 79 ? -28.292 -8.148 18.974 1.00 46.09 79 LEU A CA 1
ATOM 624 C C . LEU A 1 79 ? -28.229 -7.833 20.461 1.00 46.09 79 LEU A C 1
ATOM 626 O O . LEU A 1 79 ? -28.660 -8.623 21.301 1.00 46.09 79 LEU A O 1
ATOM 630 N N . CYS A 1 80 ? -27.604 -6.704 20.783 1.00 44.84 80 CYS A N 1
ATOM 631 C CA . CYS A 1 80 ? -27.726 -6.090 22.085 1.00 44.84 80 CYS A CA 1
ATOM 632 C C . CYS A 1 80 ? -29.223 -5.962 22.383 1.00 44.84 80 CYS A C 1
ATOM 634 O O . CYS A 1 80 ? -29.911 -5.054 21.924 1.00 44.84 80 CYS A O 1
ATOM 636 N N . THR A 1 81 ? -29.741 -6.927 23.139 1.00 43.56 81 THR A N 1
ATOM 637 C CA . THR A 1 81 ? -30.999 -6.769 23.841 1.00 43.56 81 THR A CA 1
ATOM 638 C C . THR A 1 81 ? -30.741 -5.587 24.753 1.00 43.56 81 THR A C 1
ATOM 640 O O . THR A 1 81 ? -29.998 -5.690 25.729 1.00 43.56 81 THR A O 1
ATOM 643 N N . ILE A 1 82 ? -31.262 -4.425 24.361 1.00 51.16 82 ILE A N 1
ATOM 644 C CA . ILE A 1 82 ? -31.397 -3.270 25.235 1.00 51.16 82 ILE A CA 1
ATOM 645 C C . ILE A 1 82 ? -32.348 -3.747 26.329 1.00 51.16 82 ILE A C 1
ATOM 647 O O . ILE A 1 82 ? -33.566 -3.605 26.241 1.00 51.16 82 ILE A O 1
ATOM 651 N N . ASN A 1 83 ? -31.774 -4.402 27.333 1.00 45.78 83 ASN A N 1
ATOM 652 C CA . ASN A 1 83 ? -32.413 -4.711 28.588 1.00 45.78 83 ASN A CA 1
ATOM 653 C C . ASN A 1 83 ? -32.647 -3.371 29.284 1.00 45.78 83 ASN A C 1
ATOM 655 O O . ASN A 1 83 ? -31.899 -2.955 30.161 1.00 45.78 83 ASN A O 1
ATOM 659 N N . ASN A 1 84 ? -33.741 -2.711 28.904 1.00 50.62 84 ASN A N 1
ATOM 660 C CA . ASN A 1 84 ? -34.465 -1.746 29.728 1.00 50.62 84 ASN A CA 1
ATOM 661 C C . ASN A 1 84 ? -35.164 -2.471 30.901 1.00 50.62 84 ASN A C 1
ATOM 663 O O . ASN A 1 84 ? -36.294 -2.161 31.269 1.00 50.62 84 ASN A O 1
ATOM 667 N N . SER A 1 85 ? -34.524 -3.487 31.482 1.00 44.97 85 SER A N 1
ATOM 668 C CA . SER A 1 85 ? -35.032 -4.197 32.645 1.00 44.97 85 SER A CA 1
ATOM 669 C C . SER A 1 85 ? -34.489 -3.511 33.892 1.00 44.97 85 SER A C 1
ATOM 671 O O . SER A 1 85 ? -33.322 -3.696 34.231 1.00 44.97 85 SER A O 1
ATOM 673 N N . GLY A 1 86 ? -35.330 -2.739 34.585 1.00 44.09 86 GLY A N 1
ATOM 674 C CA . GLY A 1 86 ? -35.082 -2.519 36.012 1.00 44.09 86 GLY A CA 1
ATOM 675 C C . GLY A 1 86 ? -35.505 -1.209 36.661 1.00 44.09 86 GLY A C 1
ATOM 676 O O . GLY A 1 86 ? -35.161 -1.030 37.819 1.00 44.09 86 GLY A O 1
ATOM 677 N N . PHE A 1 87 ? -36.253 -0.313 36.010 1.00 47.88 87 PHE A N 1
ATOM 678 C CA . PHE A 1 87 ? -36.825 0.857 36.704 1.00 47.88 87 PHE A CA 1
ATOM 679 C C . PHE A 1 87 ? -38.357 0.876 36.669 1.00 47.88 87 PHE A C 1
ATOM 681 O O . PHE A 1 87 ? -38.987 1.893 36.394 1.00 47.88 87 PHE A O 1
ATOM 688 N N . ASN A 1 88 ? -38.973 -0.255 37.020 1.00 47.25 88 ASN A N 1
ATOM 689 C CA . ASN A 1 88 ? -40.344 -0.241 37.524 1.00 47.25 88 ASN A CA 1
ATOM 690 C C . ASN A 1 88 ? -40.294 0.157 39.001 1.00 47.25 88 ASN A C 1
ATOM 692 O O . ASN A 1 88 ? -40.277 -0.685 39.894 1.00 47.25 88 ASN A O 1
ATOM 696 N N . ASN A 1 89 ? -40.229 1.467 39.237 1.00 50.97 89 ASN A N 1
ATOM 697 C CA . ASN A 1 89 ? -40.551 2.042 40.534 1.00 50.97 89 ASN A CA 1
ATOM 698 C C . ASN A 1 89 ? -41.987 1.642 40.879 1.00 50.97 89 ASN A C 1
ATOM 700 O O . ASN A 1 89 ? -42.932 2.079 40.221 1.00 50.97 89 ASN A O 1
ATOM 704 N N . ALA A 1 90 ? -42.137 0.810 41.907 1.00 52.78 90 ALA A N 1
ATOM 705 C CA . ALA A 1 90 ? -43.406 0.573 42.564 1.00 52.78 90 ALA A CA 1
ATOM 706 C C . ALA A 1 90 ? -43.896 1.904 43.151 1.00 52.78 90 ALA A C 1
ATOM 708 O O . ALA A 1 90 ? -43.407 2.371 44.178 1.00 52.78 90 ALA A O 1
ATOM 709 N N . ILE A 1 91 ? -44.841 2.536 42.459 1.00 51.69 91 ILE A N 1
ATOM 710 C CA . ILE A 1 91 ? -45.612 3.661 42.981 1.00 51.69 91 ILE A CA 1
ATOM 711 C C . ILE A 1 91 ? -46.638 3.054 43.940 1.00 51.69 91 ILE A C 1
ATOM 713 O O . ILE A 1 91 ? -47.738 2.681 43.544 1.00 51.69 91 ILE A O 1
ATOM 717 N N . SER A 1 92 ? -46.235 2.889 45.199 1.00 57.91 92 SER A N 1
ATOM 718 C CA . SER A 1 92 ? -47.171 2.683 46.300 1.00 57.91 92 SER A CA 1
ATOM 719 C C . SER A 1 92 ? -47.747 4.049 46.661 1.00 57.91 92 SER A C 1
ATOM 721 O O . SER A 1 92 ? -47.030 4.935 47.126 1.00 57.91 92 SER A O 1
ATOM 723 N N . SER A 1 93 ? -49.025 4.251 46.348 1.00 55.97 93 SER A N 1
ATOM 724 C CA . SER A 1 93 ? -49.738 5.503 46.570 1.00 55.97 93 SER A CA 1
ATOM 725 C C . SER A 1 93 ? -50.122 5.649 48.044 1.00 55.97 93 SER A C 1
ATOM 727 O O . SER A 1 93 ? -51.162 5.156 48.481 1.00 55.97 93 SER A O 1
ATOM 729 N N . THR A 1 94 ? -49.309 6.370 48.807 1.00 57.03 94 THR A N 1
ATOM 730 C CA . THR A 1 94 ? -49.738 7.011 50.054 1.00 57.03 94 THR A CA 1
ATOM 731 C C . THR A 1 94 ? -49.804 8.508 49.797 1.00 57.03 94 THR A C 1
ATOM 733 O O . THR A 1 94 ? -48.787 9.137 49.516 1.00 57.03 94 THR A O 1
ATOM 736 N N . ALA A 1 95 ? -51.021 9.052 49.811 1.00 60.44 95 ALA A N 1
ATOM 737 C CA . ALA A 1 95 ? -51.320 10.447 49.526 1.00 60.44 95 ALA A CA 1
ATOM 738 C C . ALA A 1 95 ? -50.746 11.359 50.621 1.00 60.44 95 ALA A C 1
ATOM 740 O O . ALA A 1 95 ? -51.392 11.612 51.634 1.00 60.44 95 ALA A O 1
ATOM 741 N N . HIS A 1 96 ? -49.527 11.843 50.403 1.00 61.44 96 HIS A N 1
ATOM 742 C CA . HIS A 1 96 ? -48.970 12.989 51.105 1.00 61.44 96 HIS A CA 1
ATOM 743 C C . HIS A 1 96 ? -48.653 14.079 50.082 1.00 61.44 96 HIS A C 1
ATOM 745 O O . HIS A 1 96 ? -48.109 13.811 49.011 1.00 61.44 96 HIS A O 1
ATOM 751 N N . ASP A 1 97 ? -49.082 15.294 50.410 1.00 69.56 97 ASP A N 1
ATOM 752 C CA . ASP A 1 97 ? -48.954 16.520 49.626 1.00 69.56 97 ASP A CA 1
ATOM 753 C C . ASP A 1 97 ? -47.484 16.968 49.585 1.00 69.56 97 ASP A C 1
ATOM 755 O O . ASP A 1 97 ? -47.050 17.851 50.325 1.00 69.56 97 ASP A O 1
ATOM 759 N N . GLU A 1 98 ? -46.678 16.276 48.775 1.00 65.06 98 GLU A N 1
ATOM 760 C CA . GLU A 1 98 ? -45.260 16.568 48.597 1.00 65.06 98 GLU A CA 1
ATOM 761 C C . GLU A 1 98 ? -44.995 17.275 47.263 1.00 65.06 98 GLU A C 1
ATOM 763 O O . GLU A 1 98 ? -45.255 16.778 46.166 1.00 65.06 98 GLU A O 1
ATOM 768 N N . LYS A 1 99 ? -44.436 18.477 47.415 1.00 64.94 99 LYS A N 1
ATOM 769 C CA . LYS A 1 99 ? -43.748 19.322 46.436 1.00 64.94 99 LYS A CA 1
ATOM 770 C C . LYS A 1 99 ? -43.143 18.500 45.285 1.00 64.94 99 LYS A C 1
ATOM 772 O O . LYS A 1 99 ? -42.154 17.799 45.468 1.00 64.94 99 LYS A O 1
ATOM 777 N N . ILE A 1 100 ? -43.728 18.613 44.090 1.00 64.06 100 ILE A N 1
ATOM 778 C CA . ILE A 1 100 ? -43.303 17.880 42.888 1.00 64.06 100 ILE A CA 1
ATOM 779 C C . ILE A 1 100 ? -41.882 18.318 42.503 1.00 64.06 100 ILE A C 1
ATOM 781 O O . ILE A 1 100 ? -41.682 19.341 41.844 1.00 64.06 100 ILE A O 1
ATOM 785 N N . GLU A 1 101 ? -40.878 17.550 42.924 1.00 73.38 101 GLU A N 1
ATOM 786 C CA . GLU A 1 101 ? -39.513 17.700 42.436 1.00 73.38 101 GLU A CA 1
ATOM 787 C C . GLU A 1 101 ? -39.465 17.259 40.972 1.00 73.38 101 GLU A C 1
ATOM 789 O O . GLU A 1 101 ? -39.678 16.091 40.630 1.00 73.38 101 GLU A O 1
ATOM 794 N N . PHE A 1 102 ? -39.197 18.216 40.082 1.00 71.75 102 PHE A N 1
ATOM 795 C CA . PHE A 1 102 ? -38.938 17.945 38.675 1.00 71.75 102 PHE A CA 1
ATOM 796 C C . PHE A 1 102 ? -37.749 16.989 38.566 1.00 71.75 102 PHE A C 1
ATOM 798 O O . PHE A 1 102 ? -36.595 17.377 38.757 1.00 71.75 102 PHE A O 1
ATOM 805 N N . ARG A 1 103 ? -38.030 15.722 38.245 1.00 71.50 103 ARG A N 1
ATOM 806 C CA . ARG A 1 103 ? -36.995 14.737 37.935 1.00 71.50 103 ARG A CA 1
ATOM 807 C C . ARG A 1 103 ? -36.203 15.254 36.743 1.00 71.50 103 ARG A C 1
ATOM 809 O O . ARG A 1 103 ? -36.735 15.354 35.637 1.00 71.50 103 ARG A O 1
ATOM 816 N N . ASN A 1 104 ? -34.939 15.591 36.987 1.00 79.50 104 ASN A N 1
ATOM 817 C CA . ASN A 1 104 ? -34.011 15.989 35.939 1.00 79.50 104 ASN A CA 1
ATOM 818 C C . ASN A 1 104 ? -34.070 14.957 34.802 1.00 79.50 104 ASN A C 1
ATOM 820 O O . ASN A 1 104 ? -34.005 13.754 35.082 1.00 79.50 104 ASN A O 1
ATOM 824 N N . PRO A 1 105 ? -34.218 15.390 33.537 1.00 80.50 105 PRO A N 1
ATOM 825 C CA . PRO A 1 105 ? -34.317 14.470 32.417 1.00 80.50 105 PRO A CA 1
ATOM 826 C C . PRO A 1 105 ? -33.092 13.557 32.415 1.00 80.50 105 PRO A C 1
ATOM 828 O O . PRO A 1 105 ? -31.953 14.030 32.465 1.00 80.50 105 PRO A O 1
ATOM 831 N N . LEU A 1 106 ? -33.337 12.243 32.389 1.00 82.56 106 LEU A N 1
ATOM 832 C CA . LEU A 1 106 ? -32.277 11.244 32.327 1.00 82.56 106 LEU A CA 1
ATOM 833 C C . LEU A 1 106 ? -31.380 11.569 31.132 1.00 82.56 106 LEU A C 1
ATOM 835 O O . LEU A 1 106 ? -31.835 11.636 29.986 1.00 82.56 106 LEU A O 1
ATOM 839 N N . LYS A 1 107 ? -30.100 11.818 31.413 1.00 87.06 107 LYS A N 1
ATOM 840 C CA . LYS A 1 107 ? -29.112 12.101 30.376 1.00 87.06 107 LYS A CA 1
ATOM 841 C C . LYS A 1 107 ? -28.978 10.847 29.517 1.00 87.06 107 LYS A C 1
ATOM 843 O O . LYS A 1 107 ? -28.614 9.788 30.019 1.00 87.06 107 LYS A O 1
ATOM 848 N N . LYS A 1 108 ? -29.286 10.959 28.224 1.00 91.56 108 LYS A N 1
ATOM 849 C CA . LYS A 1 108 ? -29.064 9.874 27.263 1.00 91.56 108 LYS A CA 1
ATOM 850 C C . LYS A 1 108 ? -27.559 9.628 27.174 1.00 91.56 108 LYS A C 1
ATOM 852 O O . LYS A 1 108 ? -26.821 10.533 26.791 1.00 91.56 108 LYS A O 1
ATOM 857 N N . GLN A 1 109 ? -27.121 8.429 27.540 1.00 91.62 109 GLN A N 1
ATOM 858 C CA . GLN A 1 109 ? -25.725 8.015 27.445 1.00 91.62 109 GLN A CA 1
ATOM 859 C C . GLN A 1 109 ? -25.593 6.902 26.405 1.00 91.62 109 GLN A C 1
ATOM 861 O O . GLN A 1 109 ? -26.436 6.011 26.329 1.00 91.62 109 GLN A O 1
ATOM 866 N N . VAL A 1 110 ? -24.532 6.974 25.602 1.00 92.62 110 VAL A N 1
ATOM 867 C CA . VAL A 1 110 ? -24.122 5.921 24.668 1.00 92.62 110 VAL A CA 1
ATOM 868 C C . VAL A 1 110 ? -22.840 5.310 25.215 1.00 92.62 110 VAL A C 1
ATOM 870 O O . VAL A 1 110 ? -21.916 6.040 25.573 1.00 92.62 110 VAL A O 1
ATOM 873 N N . SER A 1 111 ? -22.792 3.984 25.288 1.00 91.44 111 SER A N 1
ATOM 874 C CA . SER A 1 111 ? -21.595 3.225 25.638 1.00 91.44 111 SER A CA 1
ATOM 875 C C . SER A 1 111 ? -21.261 2.239 24.523 1.00 91.44 111 SER A C 1
ATOM 877 O O . SER A 1 111 ? -22.138 1.753 23.808 1.00 91.44 111 SER A O 1
ATOM 879 N N . PHE A 1 112 ? -19.971 1.961 24.368 1.00 94.31 112 PHE A N 1
ATOM 880 C CA . PHE A 1 112 ? -19.455 0.957 23.447 1.00 94.31 112 PHE A CA 1
ATOM 881 C C . PHE A 1 112 ? -18.833 -0.157 24.282 1.00 94.31 112 PHE A C 1
ATOM 883 O O . PHE A 1 112 ? -18.140 0.138 25.248 1.00 94.31 112 PHE A O 1
ATOM 890 N N . ALA A 1 113 ? -19.092 -1.417 23.935 1.00 94.44 113 ALA A N 1
ATOM 891 C CA . ALA A 1 113 ? -18.527 -2.553 24.666 1.00 94.44 113 ALA A CA 1
ATOM 892 C C . ALA A 1 113 ? -17.202 -3.019 24.046 1.00 94.44 113 ALA A C 1
ATOM 894 O O . ALA A 1 113 ? -16.184 -3.110 24.726 1.00 94.44 113 ALA A O 1
ATOM 895 N N . ASN A 1 114 ? -17.213 -3.276 22.736 1.00 96.81 114 ASN A N 1
ATOM 896 C CA . ASN A 1 114 ? -16.111 -3.914 22.025 1.00 96.81 114 ASN A CA 1
ATOM 897 C C . ASN A 1 114 ? -15.744 -3.156 20.746 1.00 96.81 114 ASN A C 1
ATOM 899 O O . ASN A 1 114 ? -16.583 -2.500 20.125 1.00 96.81 114 ASN A O 1
ATOM 903 N N . VAL A 1 115 ? -14.496 -3.326 20.321 1.00 96.56 115 VAL A N 1
ATOM 904 C CA . VAL A 1 115 ? -13.925 -2.814 19.077 1.00 96.56 115 VAL A CA 1
ATOM 905 C C . VAL A 1 115 ? -13.468 -3.997 18.228 1.00 96.56 115 VAL A C 1
ATOM 907 O O . VAL A 1 115 ? -12.733 -4.864 18.697 1.00 96.56 115 VAL A O 1
ATOM 910 N N . ALA A 1 116 ? -13.884 -4.027 16.963 1.00 96.94 116 ALA A N 1
ATOM 911 C CA . ALA A 1 116 ? -13.385 -4.988 15.986 1.00 96.94 116 ALA A CA 1
ATOM 912 C C . ALA A 1 116 ? -12.178 -4.395 15.241 1.00 96.94 116 ALA A C 1
ATOM 914 O O . ALA A 1 116 ? -12.313 -3.430 14.487 1.00 96.94 116 ALA A O 1
ATOM 915 N N . VAL A 1 117 ? -10.996 -4.975 15.440 1.00 96.12 117 VAL A N 1
ATOM 916 C CA . VAL A 1 117 ? -9.743 -4.579 14.788 1.00 96.12 117 VAL A CA 1
ATOM 917 C C . VAL A 1 117 ? -9.500 -5.478 13.582 1.00 96.12 117 VAL A C 1
ATOM 919 O O . VAL A 1 117 ? -9.428 -6.695 13.729 1.00 96.12 117 VAL A O 1
ATOM 922 N N . ARG A 1 118 ? -9.362 -4.880 12.394 1.00 97.38 118 ARG A N 1
ATOM 923 C CA . ARG A 1 118 ? -9.086 -5.593 11.138 1.00 97.38 118 ARG A CA 1
ATOM 924 C C . ARG A 1 118 ? -7.663 -5.335 10.664 1.00 97.38 118 ARG A C 1
ATOM 926 O O . ARG A 1 118 ? -7.229 -4.184 10.627 1.00 97.38 118 ARG A O 1
ATOM 933 N N . GLU A 1 119 ? -6.972 -6.393 10.259 1.00 96.06 119 GLU A N 1
ATOM 934 C CA . GLU A 1 119 ? -5.620 -6.328 9.700 1.00 96.06 119 GLU A CA 1
ATOM 935 C C . GLU A 1 119 ? -5.668 -6.489 8.174 1.00 96.06 119 GLU A C 1
ATOM 937 O O . GLU A 1 119 ? -6.249 -7.445 7.663 1.00 96.06 119 GLU A O 1
ATOM 942 N N . TYR A 1 120 ? -5.064 -5.544 7.448 1.00 96.94 120 TYR A N 1
ATOM 943 C CA . TYR A 1 120 ? -5.007 -5.541 5.983 1.00 96.94 120 TYR A CA 1
ATOM 944 C C . TYR A 1 120 ? -3.571 -5.712 5.500 1.00 96.94 120 TYR A C 1
ATOM 946 O O . TYR A 1 120 ? -2.641 -5.090 6.027 1.00 96.94 120 TYR A O 1
ATOM 954 N N . SER A 1 121 ? -3.405 -6.520 4.457 1.00 96.56 121 SER A N 1
ATOM 955 C CA . SER A 1 121 ? -2.118 -6.722 3.800 1.00 96.56 121 SER A CA 1
ATOM 956 C C . SER A 1 121 ? -1.651 -5.453 3.090 1.00 96.56 121 SER A C 1
ATOM 958 O O . SER A 1 121 ? -2.447 -4.661 2.581 1.00 96.56 121 SER A O 1
ATOM 960 N N . ARG A 1 122 ? -0.330 -5.263 3.036 1.00 96.50 122 ARG A N 1
ATOM 961 C CA . ARG A 1 122 ? 0.294 -4.169 2.282 1.00 96.50 122 ARG A CA 1
ATOM 962 C C . ARG A 1 122 ? 0.515 -4.616 0.846 1.00 96.50 122 ARG A C 1
ATOM 964 O O . ARG A 1 122 ? 1.102 -5.667 0.606 1.00 96.50 122 ARG A O 1
ATOM 971 N N . VAL A 1 123 ? 0.078 -3.796 -0.101 1.00 97.44 123 VAL A N 1
ATOM 972 C CA . VAL A 1 123 ? 0.150 -4.090 -1.537 1.00 97.44 123 VAL A CA 1
ATOM 973 C C . VAL A 1 123 ? 0.730 -2.913 -2.306 1.00 97.44 123 VAL A C 1
ATOM 975 O O . VAL A 1 123 ? 0.734 -1.774 -1.823 1.00 97.44 123 VAL A O 1
ATOM 978 N N . VAL A 1 124 ? 1.269 -3.191 -3.492 1.00 97.56 124 VAL A N 1
ATOM 979 C CA . VAL A 1 124 ? 1.718 -2.135 -4.403 1.00 97.56 124 VAL A CA 1
ATOM 980 C C . VAL A 1 124 ? 0.486 -1.398 -4.922 1.00 97.56 124 VAL A C 1
ATOM 982 O O . VAL A 1 124 ? -0.440 -2.013 -5.440 1.00 97.56 124 VAL A O 1
ATOM 985 N N . GLY A 1 125 ? 0.462 -0.084 -4.729 1.00 95.88 125 GLY A N 1
ATOM 986 C CA . GLY A 1 125 ? -0.657 0.773 -5.101 1.00 95.88 125 GLY A CA 1
ATOM 987 C C . GLY A 1 125 ? -0.589 1.342 -6.514 1.00 95.88 125 GLY A C 1
ATOM 988 O O . GLY A 1 125 ? 0.301 1.037 -7.305 1.00 95.88 125 GLY A O 1
ATOM 989 N N . ASP A 1 126 ? -1.480 2.301 -6.764 1.00 91.94 126 ASP A N 1
ATOM 990 C CA . ASP A 1 126 ? -1.647 2.931 -8.077 1.00 91.94 126 ASP A CA 1
ATOM 991 C C . ASP A 1 126 ? -1.459 4.456 -8.091 1.00 91.94 126 ASP A C 1
ATOM 993 O O . ASP A 1 126 ? -1.789 5.110 -9.081 1.00 91.94 126 ASP A O 1
ATOM 997 N N . ASN A 1 127 ? -0.907 5.046 -7.024 1.00 92.00 127 ASN A N 1
ATOM 998 C CA . ASN A 1 127 ? -0.764 6.501 -6.921 1.00 92.00 127 ASN A CA 1
ATOM 999 C C . ASN A 1 127 ? 0.291 7.056 -7.915 1.00 92.00 127 ASN A C 1
ATOM 1001 O O . ASN A 1 127 ? 1.487 6.779 -7.749 1.00 92.00 127 ASN A O 1
ATOM 1005 N N . PRO A 1 128 ? -0.110 7.890 -8.901 1.00 89.06 128 PRO A N 1
ATOM 1006 C CA . PRO A 1 128 ? 0.795 8.436 -9.915 1.00 89.06 128 PRO A CA 1
ATOM 1007 C C . PRO A 1 128 ? 1.800 9.454 -9.353 1.00 89.06 128 PRO A C 1
ATOM 1009 O O . PRO A 1 128 ? 2.878 9.628 -9.914 1.00 89.06 128 PRO A O 1
ATOM 1012 N N . HIS A 1 129 ? 1.477 10.116 -8.236 1.00 87.94 129 HIS A N 1
ATOM 1013 C CA . HIS A 1 129 ? 2.272 11.219 -7.677 1.00 87.94 129 HIS A CA 1
ATOM 1014 C C . HIS A 1 129 ? 3.447 10.755 -6.815 1.00 87.94 129 HIS A C 1
ATOM 1016 O O . HIS A 1 129 ? 4.272 11.560 -6.381 1.00 87.94 129 HIS A O 1
ATOM 1022 N N . VAL A 1 130 ? 3.522 9.458 -6.532 1.00 90.88 130 VAL A N 1
ATOM 1023 C CA . VAL A 1 130 ? 4.583 8.898 -5.709 1.00 90.88 130 VAL A CA 1
ATOM 1024 C C . VAL A 1 130 ? 5.792 8.581 -6.587 1.00 90.88 130 VAL A C 1
ATOM 1026 O O . VAL A 1 130 ? 5.682 7.950 -7.640 1.00 90.88 130 VAL A O 1
ATOM 1029 N N . GLN A 1 131 ? 6.970 9.005 -6.133 1.00 87.94 131 GLN A N 1
ATOM 1030 C CA . GLN A 1 131 ? 8.235 8.569 -6.717 1.00 87.94 131 GLN A CA 1
ATOM 1031 C C . GLN A 1 131 ? 8.508 7.117 -6.292 1.00 87.94 131 GLN A C 1
ATOM 1033 O O . GLN A 1 131 ? 8.570 6.819 -5.094 1.00 87.94 131 GLN A O 1
ATOM 1038 N N . GLY A 1 132 ? 8.649 6.213 -7.263 1.00 91.69 132 GLY A N 1
ATOM 1039 C CA . GLY A 1 132 ? 8.796 4.771 -7.039 1.00 91.69 132 GLY A CA 1
ATOM 1040 C C . GLY A 1 132 ? 7.484 4.065 -6.679 1.00 91.69 132 GLY A C 1
ATOM 1041 O O . GLY A 1 132 ? 6.402 4.552 -6.997 1.00 91.69 132 GLY A O 1
ATOM 1042 N N . LEU A 1 133 ? 7.588 2.943 -5.961 1.00 95.81 133 LEU A N 1
ATOM 1043 C CA . LEU A 1 133 ? 6.467 2.035 -5.693 1.00 95.81 133 LEU A CA 1
ATOM 1044 C C . LEU A 1 133 ? 5.505 2.598 -4.634 1.00 95.81 133 LEU A C 1
ATOM 1046 O O . LEU A 1 133 ? 5.897 2.723 -3.468 1.00 95.81 133 LEU A O 1
ATOM 1050 N N . PRO A 1 134 ? 4.265 2.965 -4.985 1.00 96.62 134 PRO A N 1
ATOM 1051 C CA . PRO A 1 134 ? 3.288 3.454 -4.015 1.00 96.62 134 PRO A CA 1
ATOM 1052 C C . PRO A 1 134 ? 2.868 2.339 -3.046 1.00 96.62 134 PRO A C 1
ATOM 1054 O O . PRO A 1 134 ? 2.674 1.196 -3.449 1.00 96.62 134 PRO A O 1
ATOM 1057 N N . LEU A 1 135 ? 2.721 2.682 -1.766 1.00 96.88 135 LEU A N 1
ATOM 1058 C CA . LEU A 1 135 ? 2.219 1.774 -0.734 1.00 96.88 135 LEU A CA 1
ATOM 1059 C C . LEU A 1 135 ? 0.696 1.911 -0.637 1.00 96.88 135 LEU A C 1
ATOM 1061 O O . LEU A 1 135 ? 0.195 3.026 -0.488 1.00 96.88 135 LEU A O 1
ATOM 1065 N N . SER A 1 136 ? -0.014 0.789 -0.684 1.00 96.81 136 SER A N 1
ATOM 1066 C CA . SER A 1 136 ? -1.464 0.712 -0.506 1.00 96.81 136 SER A CA 1
ATOM 1067 C C . SER A 1 136 ? -1.839 -0.432 0.435 1.00 96.81 136 SER A C 1
ATOM 1069 O O . SER A 1 136 ? -0.998 -1.247 0.821 1.00 96.81 136 SER A O 1
ATOM 1071 N N . ILE A 1 137 ? -3.106 -0.453 0.836 1.00 96.75 137 ILE A N 1
ATOM 1072 C CA . ILE A 1 137 ? -3.712 -1.543 1.601 1.00 96.75 137 ILE A CA 1
ATOM 1073 C C . ILE A 1 137 ? -4.598 -2.367 0.672 1.00 96.75 137 ILE A C 1
ATOM 1075 O O . ILE A 1 137 ? -5.230 -1.807 -0.225 1.00 96.75 137 ILE A O 1
ATOM 1079 N N . ASP A 1 138 ? -4.613 -3.680 0.873 1.00 96.25 138 ASP A N 1
ATOM 1080 C CA . ASP A 1 138 ? -5.563 -4.558 0.196 1.00 96.25 138 ASP A CA 1
ATOM 1081 C C . ASP A 1 138 ? -6.980 -4.345 0.756 1.00 96.25 138 ASP A C 1
ATOM 1083 O O . ASP A 1 138 ? -7.158 -3.890 1.886 1.00 96.25 138 ASP A O 1
ATOM 1087 N N . TRP A 1 139 ? -7.998 -4.691 -0.025 1.00 96.31 139 TRP A N 1
ATOM 1088 C CA . TRP A 1 139 ? -9.395 -4.675 0.411 1.00 96.31 139 TRP A CA 1
ATOM 1089 C C . TRP A 1 139 ? -9.751 -5.891 1.265 1.00 96.31 139 TRP A C 1
ATOM 1091 O O . TRP A 1 139 ? -10.683 -5.840 2.071 1.00 96.31 139 TRP A O 1
ATOM 1101 N N . LYS A 1 140 ? -9.014 -6.992 1.097 1.00 95.81 140 LYS A N 1
ATOM 1102 C CA . LYS A 1 140 ? -9.191 -8.210 1.887 1.00 95.81 140 LYS A CA 1
ATOM 1103 C C . LYS A 1 140 ? -8.430 -8.079 3.205 1.00 95.81 140 LYS A C 1
ATOM 1105 O O . LYS A 1 140 ? -7.231 -7.806 3.218 1.00 95.81 140 LYS A O 1
ATOM 1110 N N . HIS A 1 141 ? -9.138 -8.269 4.315 1.00 96.38 141 HIS A N 1
ATOM 1111 C CA . HIS A 1 141 ? -8.524 -8.356 5.636 1.00 96.38 141 HIS A CA 1
ATOM 1112 C C . HIS A 1 141 ? -8.184 -9.816 5.937 1.00 96.38 141 HIS A C 1
ATOM 1114 O O . HIS A 1 141 ? -8.943 -10.713 5.574 1.00 96.38 141 HIS A O 1
ATOM 1120 N N . SER A 1 142 ? -7.047 -10.052 6.583 1.00 90.94 142 SER A N 1
ATOM 1121 C CA . SER A 1 142 ? -6.595 -11.400 6.943 1.00 90.94 142 SER A CA 1
ATOM 1122 C C . SER A 1 142 ? -7.121 -11.845 8.304 1.00 90.94 142 SER A C 1
ATOM 1124 O O . SER A 1 142 ? -7.336 -13.033 8.519 1.00 90.94 142 SER A O 1
ATOM 1126 N N . ASN A 1 143 ? -7.326 -10.904 9.231 1.00 92.62 143 ASN A N 1
ATOM 1127 C CA . ASN A 1 143 ? -7.707 -11.202 10.607 1.00 92.62 143 ASN A CA 1
ATOM 1128 C C . ASN A 1 143 ? -8.646 -10.123 11.167 1.00 92.62 143 ASN A C 1
ATOM 1130 O O . ASN A 1 143 ? -8.453 -8.931 10.905 1.00 92.62 143 ASN A O 1
ATOM 1134 N N . THR A 1 144 ? -9.648 -10.547 11.942 1.00 96.00 144 THR A N 1
ATOM 1135 C CA . THR A 1 144 ? -10.523 -9.674 12.731 1.00 96.00 144 THR A CA 1
ATOM 1136 C C . THR A 1 144 ? -10.437 -10.075 14.200 1.00 96.00 144 THR A C 1
ATOM 1138 O O . THR A 1 144 ? -10.820 -11.181 14.567 1.00 96.00 144 THR A O 1
ATOM 1141 N N . LYS A 1 145 ? -9.981 -9.158 15.055 1.00 96.56 145 LYS A N 1
ATOM 1142 C CA . LYS A 1 145 ? -9.882 -9.350 16.508 1.00 96.56 145 LYS A CA 1
ATOM 1143 C C . LYS A 1 145 ? -10.943 -8.512 17.211 1.00 96.56 145 LYS A C 1
ATOM 1145 O O . LYS A 1 145 ? -11.058 -7.322 16.925 1.00 96.56 145 LYS A O 1
ATOM 1150 N N . LEU A 1 146 ? -11.699 -9.108 18.130 1.00 97.19 146 LEU A N 1
ATOM 1151 C CA . LEU A 1 146 ? -12.642 -8.386 18.984 1.00 97.19 146 LEU A CA 1
ATOM 1152 C C . LEU A 1 146 ? -11.963 -8.082 20.324 1.00 97.19 146 LEU A C 1
ATOM 1154 O O . LEU A 1 146 ? -11.526 -9.001 21.010 1.00 97.19 146 LEU A O 1
ATOM 1158 N N . ILE A 1 147 ? -11.839 -6.803 20.671 1.00 97.44 147 ILE A N 1
ATOM 1159 C CA . ILE A 1 147 ? -11.130 -6.331 21.869 1.00 97.44 147 ILE A CA 1
ATOM 1160 C C . ILE A 1 147 ? -12.084 -5.445 22.674 1.00 97.44 147 ILE A C 1
ATOM 1162 O O . ILE A 1 147 ? -12.817 -4.650 22.085 1.00 97.44 147 ILE A O 1
ATOM 1166 N N . GLY A 1 148 ? -12.096 -5.570 24.004 1.00 97.12 148 GLY A N 1
ATOM 1167 C CA . GLY A 1 148 ? -12.881 -4.681 24.869 1.00 97.12 148 GLY A CA 1
ATOM 1168 C C . GLY A 1 148 ? -12.418 -3.227 24.738 1.00 97.12 148 GLY A C 1
ATOM 1169 O O . GLY A 1 148 ? -11.228 -2.973 24.543 1.00 97.12 148 GLY A O 1
ATOM 1170 N N . ILE A 1 149 ? -13.341 -2.265 24.827 1.00 96.38 149 ILE A N 1
ATOM 1171 C CA . ILE A 1 149 ? -13.015 -0.843 24.616 1.00 96.38 149 ILE A CA 1
ATOM 1172 C C . ILE A 1 149 ? -11.910 -0.347 25.558 1.00 96.38 149 ILE A C 1
ATOM 1174 O O . ILE A 1 149 ? -10.984 0.324 25.107 1.00 96.38 149 ILE A O 1
ATOM 1178 N N . ASP A 1 150 ? -11.957 -0.742 26.830 1.00 95.19 150 ASP A N 1
ATOM 1179 C CA . ASP A 1 150 ? -10.991 -0.298 27.837 1.00 95.19 150 ASP A CA 1
ATOM 1180 C C . ASP A 1 150 ? -9.588 -0.835 27.528 1.00 95.19 150 ASP A C 1
ATOM 1182 O O . ASP A 1 150 ? -8.613 -0.088 27.543 1.00 95.19 150 ASP A O 1
ATOM 1186 N N . GLN A 1 151 ? -9.499 -2.109 27.130 1.00 96.06 151 GLN A N 1
ATOM 1187 C CA . GLN A 1 151 ? -8.246 -2.737 26.709 1.00 96.06 151 GLN A CA 1
ATOM 1188 C C . GLN A 1 151 ? -7.681 -2.088 25.434 1.00 96.06 151 GLN A C 1
ATOM 1190 O O . GLN A 1 151 ? -6.467 -1.931 25.292 1.00 96.06 151 GLN A O 1
ATOM 1195 N N . TYR A 1 152 ? -8.549 -1.704 24.493 1.00 95.19 152 TYR A N 1
ATOM 1196 C CA . TYR A 1 152 ? -8.132 -1.001 23.281 1.00 95.19 152 TYR A CA 1
ATOM 1197 C C . TYR A 1 152 ? -7.557 0.388 23.596 1.00 95.19 152 TYR A C 1
ATOM 1199 O O . TYR A 1 152 ? -6.524 0.759 23.038 1.00 95.19 152 TYR A O 1
ATOM 1207 N N . GLU A 1 153 ? -8.199 1.150 24.485 1.00 93.75 153 GLU A N 1
ATOM 1208 C CA . GLU A 1 1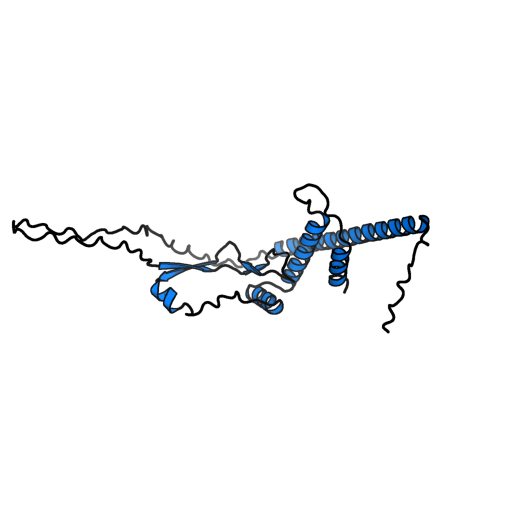53 ? -7.740 2.488 24.872 1.00 93.75 153 GLU A CA 1
ATOM 1209 C C . GLU A 1 153 ? -6.486 2.448 25.766 1.00 93.75 153 GLU A C 1
ATOM 1211 O O . GLU A 1 153 ? -5.638 3.328 25.639 1.00 93.75 153 GLU A O 1
ATOM 1216 N N . GLU A 1 154 ? -6.298 1.413 26.595 1.00 94.31 154 GLU A N 1
ATOM 1217 C CA . GLU A 1 154 ? -5.071 1.225 27.390 1.00 94.31 154 GLU A CA 1
ATOM 1218 C C . GLU A 1 154 ? -3.832 1.006 26.503 1.00 94.31 154 GLU A C 1
ATOM 1220 O O . GLU A 1 154 ? -2.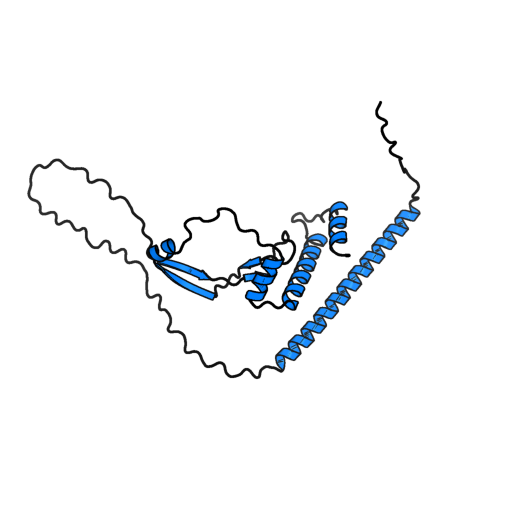774 1.590 26.743 1.00 94.31 154 GLU A O 1
ATOM 1225 N N . GLY A 1 155 ? -3.965 0.203 25.441 1.00 89.62 155 GLY A N 1
ATOM 1226 C CA . GLY A 1 155 ? -2.873 -0.075 24.499 1.00 89.62 155 GLY A CA 1
ATOM 1227 C C . GLY A 1 155 ? -2.615 1.041 23.480 1.00 89.62 155 GLY A C 1
ATOM 1228 O O . GLY A 1 155 ? -1.618 1.016 22.751 1.00 89.62 155 GLY A O 1
ATOM 1229 N N . ARG A 1 156 ? -3.509 2.025 23.384 1.00 89.88 156 ARG A N 1
ATOM 1230 C CA . ARG A 1 156 ? -3.404 3.111 22.415 1.00 89.88 156 ARG A CA 1
ATOM 1231 C C . ARG A 1 156 ? -2.439 4.174 22.940 1.00 89.88 156 ARG A C 1
ATOM 1233 O O . ARG A 1 156 ? -2.675 4.782 23.978 1.00 89.88 156 ARG A O 1
ATOM 1240 N N . SER A 1 157 ? -1.359 4.438 22.194 1.00 82.25 157 SER A N 1
ATOM 1241 C CA . SER A 1 157 ? -0.450 5.562 22.483 1.00 82.25 157 SER A CA 1
ATOM 1242 C C . SER A 1 157 ? -1.256 6.840 22.738 1.00 82.25 157 SER A C 1
ATOM 1244 O O . SER A 1 157 ? -2.089 7.222 21.906 1.00 82.25 157 SER A O 1
ATOM 1246 N N . LYS A 1 158 ? -0.988 7.503 23.874 1.00 78.69 158 LYS A N 1
ATOM 1247 C CA . LYS A 1 158 ? -1.661 8.747 24.294 1.00 78.69 158 LYS A CA 1
ATOM 1248 C C . LYS A 1 158 ? -1.493 9.877 23.280 1.00 78.69 158 LYS A C 1
ATOM 1250 O O . LYS A 1 158 ? -2.317 10.785 23.233 1.00 78.69 158 LYS A O 1
ATOM 1255 N N . GLU A 1 159 ? -0.469 9.792 22.439 1.00 77.31 159 GLU A N 1
ATOM 1256 C CA . GLU A 1 159 ? -0.199 10.760 21.392 1.00 77.31 159 GLU A CA 1
ATOM 1257 C C . GLU A 1 159 ? -0.325 10.073 20.033 1.00 77.31 159 GLU A C 1
ATOM 1259 O O . GLU A 1 159 ? 0.502 9.250 19.627 1.00 77.31 159 GLU A O 1
ATOM 1264 N N . ARG A 1 160 ? -1.404 10.396 19.315 1.00 72.44 160 ARG A N 1
ATOM 1265 C CA . ARG A 1 160 ? -1.393 10.243 17.864 1.00 72.44 160 ARG A CA 1
ATOM 1266 C C . ARG A 1 160 ? -0.530 11.384 17.356 1.00 72.44 160 ARG A C 1
ATOM 1268 O O . ARG A 1 160 ? -0.938 12.537 17.472 1.00 72.44 160 ARG A O 1
ATOM 1275 N N . GLU A 1 161 ? 0.631 11.085 16.780 1.00 73.50 161 GLU A N 1
ATOM 1276 C CA . GLU A 1 161 ? 1.292 12.076 15.937 1.00 73.50 161 GLU A CA 1
ATOM 1277 C C . GLU A 1 161 ? 0.270 12.503 14.877 1.00 73.50 161 GLU A C 1
ATOM 1279 O O . GLU A 1 161 ? -0.097 11.739 13.986 1.00 73.50 161 GLU A O 1
ATOM 1284 N N . HIS A 1 162 ? -0.244 13.729 14.995 1.00 79.75 162 HIS A N 1
ATOM 1285 C CA . HIS A 1 162 ? -1.239 14.269 14.066 1.00 79.75 162 HIS A CA 1
ATOM 1286 C C . HIS A 1 162 ? -0.700 14.366 12.632 1.00 79.75 162 HIS A C 1
ATOM 1288 O O . HIS A 1 162 ? -1.452 14.617 11.690 1.00 79.75 162 HIS A O 1
ATOM 1294 N N . LYS A 1 163 ? 0.612 14.180 12.456 1.00 86.31 163 LYS A N 1
ATOM 1295 C CA . LYS A 1 163 ? 1.275 14.187 11.163 1.00 86.31 163 LYS A CA 1
ATOM 1296 C C . LYS A 1 163 ? 1.422 12.749 10.670 1.00 86.31 163 LYS A C 1
ATOM 1298 O O . LYS A 1 163 ? 2.056 11.943 11.344 1.00 86.31 163 LYS A O 1
ATOM 1303 N N . PRO A 1 164 ? 0.900 12.420 9.477 1.00 85.75 164 PRO A N 1
ATOM 1304 C CA . PRO A 1 164 ? 1.163 11.121 8.884 1.00 85.75 164 PRO A CA 1
ATOM 1305 C C . PRO A 1 164 ? 2.673 10.950 8.686 1.00 85.75 164 PRO A C 1
ATOM 1307 O O . PRO A 1 164 ? 3.337 11.805 8.087 1.00 85.75 164 PRO A O 1
ATOM 1310 N N . ARG A 1 165 ? 3.216 9.832 9.177 1.00 89.25 165 ARG A N 1
ATOM 1311 C CA . ARG A 1 165 ? 4.624 9.477 8.985 1.00 89.25 165 ARG A CA 1
ATOM 1312 C C . ARG A 1 165 ? 4.913 9.337 7.490 1.00 89.25 165 ARG A C 1
ATOM 1314 O O . ARG A 1 165 ? 4.288 8.532 6.800 1.00 89.25 165 ARG A O 1
ATOM 1321 N N . LYS A 1 166 ? 5.881 10.100 6.980 1.00 91.19 166 LYS A N 1
ATOM 1322 C CA . LYS A 1 166 ? 6.355 9.957 5.597 1.00 91.19 166 LYS A CA 1
ATOM 1323 C C . LYS A 1 166 ? 7.297 8.760 5.514 1.00 91.19 166 LYS A C 1
ATOM 1325 O O . LYS A 1 166 ? 8.265 8.692 6.261 1.00 91.19 166 LYS A O 1
ATOM 1330 N N . VAL A 1 167 ? 7.019 7.845 4.592 1.00 94.50 167 VAL A N 1
ATOM 1331 C CA . VAL A 1 167 ? 7.835 6.648 4.354 1.00 94.50 167 VAL A CA 1
ATOM 1332 C C . VAL A 1 167 ? 8.687 6.881 3.109 1.00 94.50 167 VAL A C 1
ATOM 1334 O O . VAL A 1 167 ? 8.156 7.158 2.029 1.00 94.50 167 VAL A O 1
ATOM 1337 N N . ASN A 1 168 ? 10.011 6.794 3.241 1.00 95.38 168 ASN A N 1
ATOM 1338 C CA . ASN A 1 168 ? 10.918 6.960 2.101 1.00 95.38 168 ASN A CA 1
ATOM 1339 C C . ASN A 1 168 ? 10.895 5.721 1.171 1.00 95.38 168 ASN A C 1
ATOM 1341 O O . ASN A 1 168 ? 10.183 4.746 1.416 1.00 95.38 168 ASN A O 1
ATOM 1345 N N . MET A 1 169 ? 11.616 5.761 0.046 1.00 94.94 169 MET A N 1
ATOM 1346 C CA . MET A 1 169 ? 11.617 4.650 -0.923 1.00 94.94 169 MET A CA 1
ATOM 1347 C C . MET A 1 169 ? 12.251 3.367 -0.363 1.00 94.94 169 MET A C 1
ATOM 1349 O O . MET A 1 169 ? 11.698 2.287 -0.556 1.00 94.94 169 MET A O 1
ATOM 1353 N N . ALA A 1 170 ? 13.377 3.474 0.348 1.00 96.00 170 ALA A N 1
ATOM 1354 C CA . ALA A 1 170 ? 14.073 2.317 0.912 1.00 96.00 170 ALA A CA 1
ATOM 1355 C C . ALA A 1 170 ? 13.213 1.606 1.967 1.00 96.00 170 ALA A C 1
ATOM 1357 O O . ALA A 1 170 ? 13.077 0.383 1.947 1.00 96.00 170 ALA A O 1
ATOM 1358 N N . GLU A 1 171 ? 12.554 2.382 2.829 1.00 97.00 171 GLU A N 1
ATOM 1359 C CA . GLU A 1 171 ? 11.584 1.875 3.791 1.00 97.00 171 GLU A CA 1
ATOM 1360 C C . GLU A 1 171 ? 10.421 1.174 3.090 1.00 97.00 171 GLU A C 1
ATOM 1362 O O . GLU A 1 171 ? 10.081 0.062 3.475 1.00 97.00 171 GLU A O 1
ATOM 1367 N N . ARG A 1 172 ? 9.844 1.757 2.030 1.00 97.19 172 ARG A N 1
ATOM 1368 C CA . ARG A 1 172 ? 8.763 1.107 1.267 1.00 97.19 172 ARG A CA 1
ATOM 1369 C C . ARG A 1 172 ? 9.185 -0.248 0.703 1.00 97.19 172 ARG A C 1
ATOM 1371 O O . ARG A 1 172 ? 8.451 -1.216 0.865 1.00 97.19 172 ARG A O 1
ATOM 1378 N N . VAL A 1 173 ? 10.372 -0.338 0.103 1.00 96.94 173 VAL A N 1
ATOM 1379 C CA . VAL A 1 173 ? 10.918 -1.611 -0.398 1.00 96.94 173 VAL A CA 1
ATOM 1380 C C . VAL A 1 173 ? 11.091 -2.620 0.740 1.00 96.94 173 VAL A C 1
ATOM 1382 O O . VAL A 1 173 ? 10.705 -3.776 0.588 1.00 96.94 173 VAL A O 1
ATOM 1385 N N . CYS A 1 174 ? 11.596 -2.188 1.900 1.00 97.69 174 CYS A N 1
ATOM 1386 C CA . CYS A 1 174 ? 11.696 -3.040 3.086 1.00 97.69 174 CYS A CA 1
ATOM 1387 C C . CYS A 1 174 ? 10.318 -3.557 3.532 1.00 97.69 174 CYS A C 1
ATOM 1389 O O . CYS A 1 174 ? 10.148 -4.755 3.740 1.00 97.69 174 CYS A O 1
ATOM 1391 N N . LEU A 1 175 ? 9.303 -2.685 3.589 1.00 97.31 175 LEU A N 1
ATOM 1392 C CA . LEU A 1 175 ? 7.941 -3.081 3.952 1.00 97.31 175 LEU A CA 1
ATOM 1393 C C . LEU A 1 175 ? 7.340 -4.099 2.974 1.00 97.31 175 LEU A C 1
ATOM 1395 O O . LEU A 1 175 ? 6.633 -5.006 3.413 1.00 97.31 175 LEU A O 1
ATOM 1399 N N . PHE A 1 176 ? 7.618 -3.976 1.675 1.00 98.00 176 PHE A N 1
ATOM 1400 C CA . PHE A 1 176 ? 7.163 -4.953 0.688 1.00 98.00 176 PHE A CA 1
ATOM 1401 C C . PHE A 1 176 ? 7.875 -6.298 0.823 1.00 98.00 176 PHE A C 1
ATOM 1403 O O . PHE A 1 176 ? 7.215 -7.332 0.788 1.00 98.00 176 PHE A O 1
ATOM 1410 N N . ARG A 1 177 ? 9.189 -6.301 1.062 1.00 97.75 177 ARG A N 1
ATOM 1411 C CA . ARG A 1 177 ? 9.947 -7.537 1.318 1.00 97.75 177 ARG A CA 1
ATOM 1412 C C . ARG A 1 177 ? 9.443 -8.267 2.560 1.00 97.75 177 ARG A C 1
ATOM 1414 O O . ARG A 1 177 ? 9.245 -9.473 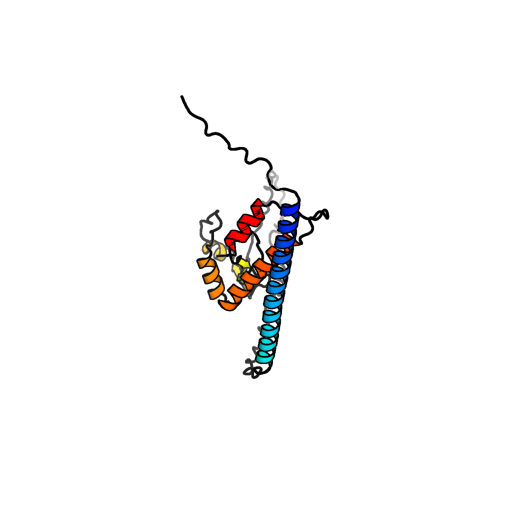2.516 1.00 97.75 177 ARG A O 1
ATOM 1421 N N . LEU A 1 178 ? 9.150 -7.528 3.634 1.00 96.94 178 LEU A N 1
ATOM 1422 C CA . LEU A 1 178 ? 8.517 -8.081 4.840 1.00 96.94 178 LEU A CA 1
ATOM 1423 C C . LEU A 1 178 ? 7.126 -8.668 4.564 1.00 96.94 178 LEU A C 1
ATOM 1425 O O . LEU A 1 178 ? 6.679 -9.541 5.296 1.00 96.94 178 LEU A O 1
ATOM 1429 N N . SER A 1 179 ? 6.455 -8.201 3.510 1.00 96.00 179 SER A N 1
ATOM 1430 C CA . SER A 1 179 ? 5.154 -8.714 3.065 1.00 96.00 179 SER A CA 1
ATOM 1431 C C . SER A 1 179 ? 5.282 -9.850 2.035 1.00 96.00 179 SER A C 1
ATOM 1433 O O . SER A 1 179 ? 4.277 -10.253 1.461 1.00 96.00 179 SER A O 1
ATOM 1435 N N . GLY A 1 180 ? 6.497 -10.349 1.774 1.00 97.31 180 GLY A N 1
ATOM 1436 C CA . GLY A 1 180 ? 6.758 -11.489 0.889 1.00 97.31 180 GLY A CA 1
ATOM 1437 C C . GLY A 1 180 ? 7.056 -11.148 -0.575 1.00 97.31 180 GLY A C 1
ATOM 1438 O O . GLY A 1 180 ? 7.263 -12.062 -1.367 1.00 97.31 180 GLY A O 1
ATOM 1439 N N . TYR A 1 181 ? 7.118 -9.869 -0.957 1.00 97.88 181 TYR A N 1
ATOM 1440 C CA . TYR A 1 181 ? 7.419 -9.497 -2.343 1.00 97.88 181 TYR A CA 1
ATOM 1441 C C . TYR A 1 181 ? 8.895 -9.711 -2.686 1.00 97.88 181 TYR A C 1
ATOM 1443 O O . TYR A 1 181 ? 9.797 -9.261 -1.973 1.00 97.88 181 TYR A O 1
ATOM 1451 N N . THR A 1 182 ? 9.139 -10.306 -3.849 1.00 98.19 182 THR A N 1
ATOM 1452 C CA . THR A 1 182 ? 10.479 -10.457 -4.423 1.00 98.19 182 THR A CA 1
ATOM 1453 C C . THR A 1 182 ? 10.932 -9.183 -5.141 1.00 98.19 182 THR A C 1
ATOM 1455 O O . THR A 1 182 ? 10.137 -8.431 -5.708 1.00 98.19 182 THR A O 1
ATOM 1458 N N . ASP A 1 183 ? 12.246 -8.957 -5.226 1.00 97.12 183 ASP A N 1
ATOM 1459 C CA . ASP A 1 183 ? 12.795 -7.809 -5.968 1.00 97.12 183 ASP A CA 1
ATOM 1460 C C . ASP A 1 183 ? 12.431 -7.835 -7.466 1.00 97.12 183 ASP A C 1
ATOM 1462 O O . ASP A 1 183 ? 12.368 -6.796 -8.128 1.00 97.12 183 ASP A O 1
ATOM 1466 N N . ALA A 1 184 ? 12.203 -9.023 -8.032 1.00 96.25 184 ALA A N 1
ATOM 1467 C CA . ALA A 1 184 ? 11.737 -9.173 -9.407 1.00 96.25 184 ALA A CA 1
ATOM 1468 C C . ALA A 1 184 ? 10.295 -8.665 -9.576 1.00 96.25 184 ALA A C 1
ATOM 1470 O O . ALA A 1 184 ? 10.009 -7.939 -10.528 1.00 96.25 184 ALA A O 1
ATOM 1471 N N . GLU A 1 185 ? 9.395 -8.989 -8.647 1.00 97.38 185 GLU A N 1
ATOM 1472 C CA . GLU A 1 185 ? 8.014 -8.490 -8.648 1.00 97.38 185 GLU A CA 1
ATOM 1473 C C . GLU A 1 185 ? 7.954 -6.981 -8.464 1.00 97.38 185 GLU A C 1
ATOM 1475 O O . GLU A 1 185 ? 7.268 -6.308 -9.229 1.00 97.38 185 GLU A O 1
ATOM 1480 N N . LEU A 1 186 ? 8.735 -6.436 -7.531 1.00 97.19 186 LEU A N 1
ATOM 1481 C CA . LEU A 1 186 ? 8.799 -4.994 -7.297 1.00 97.19 186 LEU A CA 1
ATOM 1482 C C . LEU A 1 186 ? 9.283 -4.234 -8.538 1.00 97.19 186 LEU A C 1
ATOM 1484 O O . LEU A 1 186 ? 8.712 -3.206 -8.903 1.00 97.19 186 LEU A O 1
ATOM 1488 N N . ARG A 1 187 ? 10.291 -4.761 -9.246 1.00 95.12 187 ARG A N 1
ATOM 1489 C CA . ARG A 1 187 ? 10.745 -4.187 -10.523 1.00 95.12 187 ARG A CA 1
ATOM 1490 C C . ARG A 1 187 ? 9.668 -4.254 -11.601 1.00 95.12 187 ARG A C 1
ATOM 1492 O O . ARG A 1 187 ? 9.437 -3.252 -12.275 1.00 95.12 187 ARG A O 1
ATOM 1499 N N . ARG A 1 188 ? 8.993 -5.398 -11.751 1.00 94.88 188 ARG A N 1
ATOM 1500 C CA . ARG A 1 188 ? 7.893 -5.553 -12.718 1.00 94.88 188 ARG A CA 1
ATOM 1501 C C . ARG A 1 188 ? 6.753 -4.579 -12.427 1.00 94.88 188 ARG A C 1
ATOM 1503 O O . ARG A 1 188 ? 6.308 -3.903 -13.349 1.00 94.88 188 ARG A O 1
ATOM 1510 N N . ALA A 1 189 ? 6.347 -4.452 -11.167 1.00 95.12 189 ALA A N 1
ATOM 1511 C CA . ALA A 1 189 ? 5.290 -3.538 -10.752 1.00 95.12 189 ALA A CA 1
ATOM 1512 C C . ALA A 1 189 ? 5.653 -2.072 -11.047 1.00 95.12 189 ALA A C 1
ATOM 1514 O O . ALA A 1 189 ? 4.837 -1.327 -11.587 1.00 95.12 189 ALA A O 1
ATOM 1515 N N . GLU A 1 190 ? 6.898 -1.660 -10.789 1.00 94.50 190 GLU A N 1
ATOM 1516 C CA . GLU A 1 190 ? 7.344 -0.298 -11.105 1.00 94.50 190 GLU A CA 1
ATOM 1517 C C . GLU A 1 190 ? 7.379 -0.037 -12.619 1.00 94.50 190 GLU A C 1
ATOM 1519 O O . GLU A 1 190 ? 6.983 1.039 -13.071 1.00 94.50 190 GLU A O 1
ATOM 1524 N N . ILE A 1 191 ? 7.817 -1.013 -13.421 1.00 92.06 191 ILE A N 1
ATOM 1525 C CA . ILE A 1 191 ? 7.807 -0.910 -14.888 1.00 92.06 191 ILE A CA 1
ATOM 1526 C C . ILE A 1 191 ? 6.370 -0.796 -15.405 1.00 92.06 191 ILE A C 1
ATOM 1528 O O . ILE A 1 191 ? 6.072 0.102 -16.190 1.00 92.06 191 ILE A O 1
ATOM 1532 N N . GLN A 1 192 ? 5.467 -1.663 -14.943 1.00 90.75 192 GLN A N 1
ATOM 1533 C CA . GLN A 1 192 ? 4.055 -1.637 -15.330 1.00 90.75 192 GLN A CA 1
ATOM 1534 C C . GLN A 1 192 ? 3.402 -0.302 -14.975 1.00 90.75 192 GLN A C 1
ATOM 1536 O O . GLN A 1 192 ? 2.731 0.296 -15.816 1.00 90.75 192 GLN A O 1
ATOM 1541 N N . ARG A 1 193 ? 3.672 0.219 -13.774 1.00 90.44 193 ARG A N 1
ATOM 1542 C CA . ARG A 1 193 ? 3.218 1.546 -13.350 1.00 90.44 193 ARG A CA 1
ATOM 1543 C C . ARG A 1 193 ? 3.704 2.629 -14.308 1.00 90.44 193 ARG A C 1
ATOM 1545 O O . ARG A 1 193 ? 2.904 3.423 -14.786 1.00 90.44 193 ARG A O 1
ATOM 1552 N N . LYS A 1 194 ? 4.997 2.647 -14.642 1.00 86.88 194 LYS A N 1
ATOM 1553 C CA . LYS A 1 194 ? 5.581 3.623 -15.579 1.00 86.88 194 LYS A CA 1
ATOM 1554 C C . LYS A 1 194 ? 4.963 3.545 -16.973 1.00 86.88 194 LYS A C 1
ATOM 1556 O O . LYS A 1 194 ? 4.704 4.586 -17.575 1.00 86.88 194 LYS A O 1
ATOM 1561 N N . ILE A 1 195 ? 4.710 2.338 -17.479 1.00 87.88 195 ILE A N 1
ATOM 1562 C CA . ILE A 1 195 ? 4.033 2.129 -18.764 1.00 87.88 195 ILE A CA 1
ATOM 1563 C C . ILE A 1 195 ? 2.613 2.693 -18.701 1.00 87.88 195 ILE A C 1
ATOM 1565 O O . ILE A 1 195 ? 2.257 3.495 -19.560 1.00 87.88 195 ILE A O 1
ATOM 1569 N N . ARG A 1 196 ? 1.839 2.345 -17.665 1.00 87.00 196 ARG A N 1
ATOM 1570 C CA . ARG A 1 196 ? 0.470 2.842 -17.468 1.00 87.00 196 ARG A CA 1
ATOM 1571 C C . ARG A 1 196 ? 0.428 4.363 -17.403 1.00 87.00 196 ARG A C 1
ATOM 1573 O O . ARG A 1 196 ? -0.328 4.972 -18.146 1.00 87.00 196 ARG A O 1
ATOM 1580 N N . LEU A 1 197 ? 1.285 4.982 -16.589 1.00 85.69 197 LEU A N 1
ATOM 1581 C CA . LEU A 1 197 ? 1.375 6.440 -16.520 1.00 85.69 197 LEU A CA 1
ATOM 1582 C C . LEU A 1 197 ? 1.731 7.020 -17.887 1.00 85.69 197 LEU A C 1
ATOM 1584 O O . LEU A 1 197 ? 1.078 7.935 -18.359 1.00 85.69 197 LEU A O 1
ATOM 1588 N N . THR A 1 198 ? 2.705 6.454 -18.588 1.00 84.25 198 THR A N 1
ATOM 1589 C CA . THR A 1 198 ? 3.068 6.950 -19.921 1.00 84.25 198 THR A CA 1
ATOM 1590 C C . THR A 1 198 ? 1.897 6.843 -20.905 1.00 84.25 198 THR A C 1
ATOM 1592 O O . THR A 1 198 ? 1.675 7.766 -21.684 1.00 84.25 198 THR A O 1
ATOM 1595 N N . GLN A 1 199 ? 1.114 5.763 -20.844 1.00 84.69 199 GLN A N 1
ATOM 1596 C CA . GLN A 1 199 ? -0.089 5.579 -21.658 1.00 84.69 199 GLN A CA 1
ATOM 1597 C C . GLN A 1 199 ? -1.195 6.572 -21.288 1.00 84.69 199 GLN A C 1
ATOM 1599 O O . GLN A 1 199 ? -1.740 7.214 -22.177 1.00 84.69 199 GLN A O 1
ATOM 1604 N N . GLU A 1 200 ? -1.496 6.752 -20.002 1.00 84.12 200 GLU A N 1
ATOM 1605 C CA . GLU A 1 200 ? -2.472 7.737 -19.515 1.00 84.12 200 GLU A CA 1
ATOM 1606 C C . GLU A 1 200 ? -2.073 9.166 -19.897 1.00 84.12 200 GLU A C 1
ATOM 1608 O O . GLU A 1 200 ? -2.918 9.994 -20.217 1.00 84.12 200 GLU A O 1
ATOM 1613 N N . TRP A 1 201 ? -0.778 9.472 -19.902 1.00 81.19 201 TRP A N 1
ATOM 1614 C CA . TRP A 1 201 ? -0.282 10.785 -20.300 1.00 81.19 201 TRP A CA 1
ATOM 1615 C C . TRP A 1 201 ? -0.283 10.985 -21.820 1.00 81.19 201 TRP A C 1
ATOM 1617 O O . TRP A 1 201 ? -0.570 12.088 -22.278 1.00 81.19 201 TRP A O 1
ATOM 1627 N N . ALA A 1 202 ? 0.030 9.949 -22.604 1.00 81.25 202 ALA A N 1
ATOM 1628 C CA . ALA A 1 202 ? 0.078 10.025 -24.066 1.00 81.25 202 ALA A CA 1
ATOM 1629 C C . ALA A 1 202 ? -1.306 9.920 -24.728 1.00 81.25 202 ALA A C 1
ATOM 1631 O O . ALA A 1 202 ? -1.525 10.519 -25.779 1.00 81.25 202 ALA A O 1
ATOM 1632 N N . TYR A 1 203 ? -2.214 9.150 -24.127 1.00 77.06 203 TYR A N 1
ATOM 1633 C CA . TYR A 1 203 ? -3.499 8.752 -24.710 1.00 77.06 203 TYR A CA 1
ATOM 1634 C C . TYR A 1 203 ? -4.698 9.025 -23.807 1.00 77.06 203 TYR A C 1
ATOM 1636 O O . TYR A 1 203 ? -5.825 8.735 -24.206 1.00 77.06 203 TYR A O 1
ATOM 1644 N N . GLY A 1 204 ? -4.491 9.539 -22.593 1.00 70.19 204 GLY A N 1
ATOM 1645 C CA . GLY A 1 204 ? -5.593 9.953 -21.741 1.00 70.19 204 GLY A CA 1
ATOM 1646 C C . GLY A 1 204 ? -6.361 11.059 -22.439 1.00 70.19 204 GLY A C 1
ATOM 1647 O O . GLY A 1 204 ? -5.901 12.200 -22.490 1.00 70.19 204 GLY A O 1
ATOM 1648 N N . ASN A 1 205 ? -7.523 10.703 -22.986 1.00 56.56 205 ASN A N 1
ATOM 1649 C CA . ASN A 1 205 ? -8.517 11.673 -23.395 1.00 56.56 205 ASN A CA 1
ATOM 1650 C C . ASN A 1 205 ? -8.796 12.527 -22.164 1.00 56.56 205 ASN A C 1
ATOM 1652 O O . ASN A 1 205 ? -9.239 12.005 -21.135 1.00 56.56 205 ASN A O 1
ATOM 1656 N N . ASP A 1 206 ? -8.551 13.834 -22.261 1.00 59.75 206 ASP A N 1
ATOM 1657 C CA . ASP A 1 206 ? -9.262 14.739 -21.377 1.00 59.75 206 ASP A CA 1
ATOM 1658 C C . ASP A 1 206 ? -10.737 14.364 -21.495 1.00 59.75 206 ASP A C 1
ATOM 1660 O O . ASP A 1 206 ? -11.229 14.052 -22.582 1.00 59.75 206 ASP A O 1
ATOM 1664 N N . THR A 1 207 ? -11.461 14.375 -20.387 1.00 56.88 207 THR A N 1
ATOM 1665 C CA . THR A 1 207 ? -12.909 14.130 -20.356 1.00 56.88 207 THR A CA 1
ATOM 1666 C C . THR A 1 207 ? -13.702 15.051 -21.306 1.00 56.88 207 THR A C 1
ATOM 1668 O O . THR A 1 207 ? -14.894 14.847 -21.502 1.00 56.88 207 THR A O 1
ATOM 1671 N N . PHE A 1 208 ? -13.028 16.011 -21.953 1.00 57.75 208 PHE A N 1
ATOM 1672 C CA . PHE A 1 208 ? -13.506 16.912 -22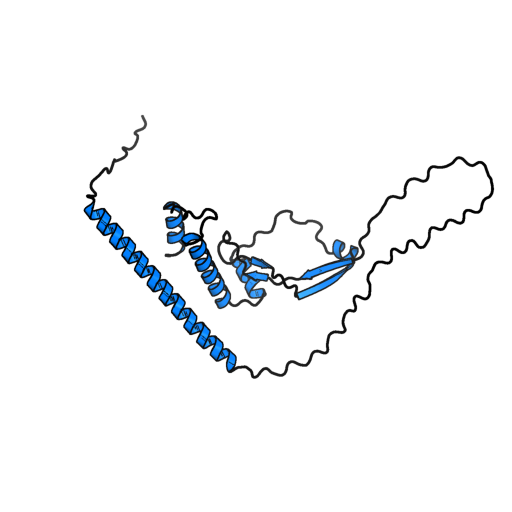.998 1.00 57.75 208 PHE A CA 1
ATOM 1673 C C . PHE A 1 208 ? -13.016 16.595 -24.429 1.00 57.75 208 PHE A C 1
ATOM 1675 O O . PHE A 1 208 ? -13.183 17.419 -25.322 1.00 57.75 208 PHE A O 1
ATOM 1682 N N . GLY A 1 209 ? -12.413 15.430 -24.685 1.00 54.94 209 GLY A N 1
ATOM 1683 C CA . GLY A 1 209 ? -12.084 14.954 -26.038 1.00 54.94 209 GLY A CA 1
ATOM 1684 C C . GLY A 1 209 ? -10.970 15.716 -26.769 1.00 54.94 209 GLY A C 1
ATOM 1685 O O . GLY A 1 209 ? -10.686 15.411 -27.926 1.00 54.94 209 GLY A O 1
ATOM 1686 N N . ALA A 1 210 ? -10.316 16.682 -26.123 1.00 55.78 210 ALA A N 1
ATOM 1687 C CA . ALA A 1 210 ? -9.140 17.340 -26.672 1.00 55.78 210 ALA A CA 1
ATOM 1688 C C . ALA A 1 210 ? -7.871 16.585 -26.236 1.00 55.78 210 ALA A C 1
ATOM 1690 O O . ALA A 1 210 ? -7.718 16.286 -25.050 1.00 55.78 210 ALA A O 1
ATOM 1691 N N . PRO A 1 211 ? -6.939 16.268 -27.151 1.00 57.91 211 PRO A N 1
ATOM 1692 C CA . PRO A 1 211 ? -5.624 15.794 -26.751 1.00 57.91 211 PRO A CA 1
ATOM 1693 C C . PRO A 1 211 ? -4.933 16.902 -25.952 1.00 57.91 211 PRO A C 1
ATOM 1695 O O . PRO A 1 211 ? -4.850 18.039 -26.427 1.00 57.91 211 PRO A O 1
ATOM 1698 N N . LYS A 1 212 ? -4.425 16.575 -24.755 1.00 57.47 212 LYS A N 1
ATOM 1699 C CA . LYS A 1 212 ? -3.634 17.510 -23.944 1.00 57.47 212 LYS A CA 1
ATOM 1700 C C . LYS A 1 212 ? -2.548 18.115 -24.824 1.00 57.47 212 LYS A C 1
ATOM 1702 O O . LYS A 1 212 ? -1.695 17.399 -25.354 1.00 57.47 212 LYS A O 1
ATOM 1707 N N . SER A 1 213 ? -2.590 19.431 -25.013 1.00 60.12 213 SER A N 1
ATOM 1708 C CA . SER A 1 213 ? -1.561 20.122 -25.776 1.00 60.12 213 SER A CA 1
ATOM 1709 C C . SER A 1 213 ? -0.214 19.873 -25.095 1.00 60.12 213 SER A C 1
ATOM 1711 O O . SER A 1 213 ? -0.026 20.113 -23.901 1.00 60.12 213 SER A O 1
ATOM 1713 N N . PHE A 1 214 ? 0.716 19.296 -25.855 1.00 55.06 214 PHE A N 1
ATOM 1714 C CA . PHE A 1 214 ? 2.044 18.938 -25.376 1.00 55.06 214 PHE A CA 1
ATOM 1715 C C . PHE A 1 214 ? 2.775 20.198 -24.903 1.00 55.06 214 PHE A C 1
ATOM 1717 O O . PHE A 1 214 ? 3.315 20.960 -25.706 1.00 55.06 214 PHE A O 1
ATOM 1724 N N . SER A 1 215 ? 2.853 20.408 -23.589 1.00 58.81 215 SER A N 1
ATOM 1725 C CA . SER A 1 215 ? 3.846 21.328 -23.053 1.00 58.81 215 SER A CA 1
ATOM 1726 C C . SER A 1 215 ? 5.225 20.683 -23.201 1.00 58.81 215 SER A C 1
ATOM 1728 O O . SER A 1 215 ? 5.548 19.670 -22.567 1.00 58.81 215 SER A O 1
ATOM 1730 N N . LEU A 1 216 ? 6.070 21.283 -24.039 1.00 54.88 216 LEU A N 1
ATOM 1731 C CA . LEU A 1 216 ? 7.457 20.856 -24.245 1.00 54.88 216 LEU A CA 1
ATOM 1732 C C . LEU A 1 216 ? 8.266 20.828 -22.934 1.00 54.88 216 LEU A C 1
ATOM 1734 O O . LEU A 1 216 ? 9.237 20.076 -22.842 1.00 54.88 216 LEU A O 1
ATOM 1738 N N . SER A 1 217 ? 7.866 21.590 -21.907 1.00 57.31 217 SER A N 1
ATOM 1739 C CA . SER A 1 217 ? 8.547 21.593 -20.607 1.00 57.31 217 SER A CA 1
ATOM 1740 C C . SER A 1 217 ? 8.368 20.274 -19.847 1.00 57.31 217 SER A C 1
ATOM 1742 O O . SER A 1 217 ? 9.339 19.750 -19.302 1.00 57.31 217 SER A O 1
ATOM 1744 N N . THR A 1 218 ? 7.174 19.677 -19.882 1.00 56.41 218 THR A N 1
ATOM 1745 C CA . THR A 1 218 ? 6.869 18.415 -19.186 1.00 56.41 218 THR A CA 1
ATOM 1746 C C . THR A 1 218 ? 7.593 17.233 -19.833 1.00 56.41 218 THR A C 1
ATOM 1748 O O . THR A 1 218 ? 8.193 16.406 -19.145 1.00 56.41 218 THR A O 1
ATOM 1751 N N . THR A 1 219 ? 7.630 17.201 -21.167 1.00 56.62 219 THR A N 1
ATOM 1752 C CA . THR A 1 219 ? 8.299 16.139 -21.942 1.00 56.62 219 THR A CA 1
ATOM 1753 C C . THR A 1 219 ? 9.806 16.085 -21.657 1.00 56.62 219 THR A C 1
ATOM 1755 O O . THR A 1 219 ? 10.399 15.011 -21.586 1.00 56.62 219 THR A O 1
ATOM 1758 N N . ARG A 1 220 ? 10.436 17.246 -21.431 1.00 57.59 220 ARG A N 1
ATOM 1759 C CA . ARG A 1 220 ? 11.874 17.359 -21.143 1.00 57.59 220 ARG A CA 1
ATOM 1760 C C . ARG A 1 220 ? 12.245 16.823 -19.758 1.00 57.59 220 ARG A C 1
ATOM 1762 O O . ARG A 1 220 ? 13.308 16.226 -19.605 1.00 57.59 220 ARG A O 1
ATOM 1769 N N . THR A 1 221 ? 11.372 17.011 -18.769 1.00 58.62 221 THR A N 1
ATOM 1770 C CA . THR A 1 221 ? 11.562 16.489 -17.406 1.00 58.62 221 THR A CA 1
ATOM 1771 C C . THR A 1 221 ? 11.398 14.974 -17.367 1.00 58.62 221 THR A C 1
ATOM 1773 O O . THR A 1 221 ? 12.199 14.293 -16.731 1.00 58.62 221 THR A O 1
ATOM 1776 N N . ILE A 1 222 ? 10.423 14.441 -18.111 1.00 58.81 222 ILE A N 1
ATOM 1777 C CA . ILE A 1 222 ? 10.215 12.995 -18.229 1.00 58.81 222 ILE A CA 1
ATOM 1778 C C . ILE A 1 222 ? 11.396 12.357 -18.968 1.00 58.81 222 ILE A C 1
ATOM 1780 O O . ILE A 1 222 ? 12.015 11.456 -18.434 1.00 58.81 222 ILE A O 1
ATOM 1784 N N . LEU A 1 223 ? 11.825 12.855 -20.129 1.00 59.28 223 LEU A N 1
ATOM 1785 C CA . LEU A 1 223 ? 12.958 12.237 -20.839 1.00 59.28 223 LEU A CA 1
ATOM 1786 C C . LEU A 1 223 ? 14.272 12.258 -20.032 1.00 59.28 223 LEU A C 1
ATOM 1788 O O . LEU A 1 223 ? 15.049 11.310 -20.110 1.00 59.28 223 LEU A O 1
ATOM 1792 N N . ARG A 1 224 ? 14.505 13.284 -19.200 1.00 59.31 224 ARG A N 1
ATOM 1793 C CA . ARG A 1 224 ? 15.690 13.348 -18.323 1.00 59.31 224 ARG A CA 1
ATOM 1794 C C . ARG A 1 224 ? 15.690 12.328 -17.186 1.00 59.31 224 ARG A C 1
ATOM 1796 O O . ARG A 1 224 ? 16.765 11.942 -16.753 1.00 59.31 224 ARG A O 1
ATOM 1803 N N . GLN A 1 225 ? 14.526 11.904 -16.697 1.00 55.12 225 GLN A N 1
ATOM 1804 C CA . GLN A 1 225 ? 14.439 10.904 -15.626 1.00 55.12 225 GLN A CA 1
ATOM 1805 C C . GLN A 1 225 ? 14.566 9.454 -16.127 1.00 55.12 225 GLN A C 1
ATOM 1807 O O . GLN A 1 225 ? 14.647 8.552 -15.299 1.00 55.12 225 GLN A O 1
ATOM 1812 N N . TYR A 1 226 ? 14.539 9.218 -17.447 1.00 55.31 226 TYR A N 1
ATOM 1813 C CA . TYR A 1 226 ? 14.389 7.872 -18.023 1.00 55.31 226 TYR A CA 1
ATOM 1814 C C . TYR A 1 226 ? 15.488 7.477 -19.034 1.00 55.31 226 TYR A C 1
ATOM 1816 O O . TYR A 1 226 ? 15.472 6.342 -19.499 1.00 55.31 226 TYR A O 1
ATOM 1824 N N . ILE A 1 227 ? 16.421 8.376 -19.389 1.00 49.88 227 ILE A N 1
ATOM 1825 C CA . ILE A 1 227 ? 17.520 8.123 -20.357 1.00 49.88 227 ILE A CA 1
ATOM 1826 C C . ILE A 1 227 ? 18.910 8.016 -19.679 1.00 49.88 227 ILE A C 1
ATOM 1828 O O . ILE A 1 227 ? 19.914 7.801 -20.353 1.00 49.88 227 ILE A O 1
ATOM 1832 N N . VAL A 1 228 ? 18.986 8.102 -18.349 1.00 42.59 228 VAL A N 1
ATOM 1833 C CA . VAL A 1 228 ? 20.205 7.812 -17.565 1.00 42.59 228 VAL A CA 1
ATOM 1834 C C . VAL A 1 228 ? 19.944 6.592 -16.698 1.00 42.59 228 VAL A C 1
ATOM 1836 O O . VAL A 1 228 ? 20.833 5.719 -16.644 1.00 42.59 228 VAL A O 1
#

pLDDT: mean 74.51, std 18.37, range [41.53, 98.19]

Organism: Cyclophora tenuis (NCBI:txid216820)

Sequence (228 aa):
SCHSPNFFVFGSWLSGHNLNILRKAVSHLHKASILLIKEAMGYQHQQHKNFAETQNQSSLTPKEPELEPDPAIVVKDMLCTINNSGFNNAISSTAHDEKIEFRNPLKKQVSFANVAVREYSRVVGDNPHVQGLPLSIDWKHSNTKLIGIDQYEEGRSKEREHKPRKVNMAERVCLFRLSGYTDAELRRAEIQRKIRLTQEWAYGNDTFGAPKSFSLSTTRTILRQYIV

Foldseek 3Di:
DDDDDDDPPPDDDDDVVVVVVVVVVVVVVVVVVVVVVVVVVVVVVVVVVVVVVVVVVPPPDDPDPPDDPPPPPCPPDPPPPPCPPDPPDPPPDDDDPDDDDDDDPDPDDDDDFKDKDFAWAWDFDQDLPDDATDIDTDPDTPDIDIGTPVRVVVPDDPDDPPDPDDADPVRVVVSVVVSVDDPVNSVVSRVVSVVVVVCCLQPVQDPVRDNPDDDPVVVVVVCVVPVD

Secondary structure (DSSP, 8-state):
--PPP----------HHHHHHHHHHHHHHHHHHHHHHHHHHHHHHHHHHHHHHHHTS----------------------------S-----------------PPPPP-----EEEEEEEEEEE---TTSSSS-EEEEEEEEEEEEEEHHHHHHHS-S---SSPPPP-HHHHHHHHHHTT--HHHHHHHHHHHHHHHHHHHHH---TTSPPPP--HHHHHHHHHHH--

Radius of gyration: 33.96 Å; chains: 1; bounding box: 78×85×97 Å